Protein AF-A0A7X8JER8-F1 (afdb_monomer)

Structure (mmCIF, N/CA/C/O backbone):
data_AF-A0A7X8JER8-F1
#
_entry.id   AF-A0A7X8JER8-F1
#
loop_
_atom_site.group_PDB
_atom_site.id
_atom_site.type_symbol
_atom_site.label_atom_id
_atom_site.label_alt_id
_atom_site.label_comp_id
_atom_site.label_asym_id
_atom_site.label_entity_id
_atom_site.label_seq_id
_atom_site.pdbx_PDB_ins_code
_atom_site.Cartn_x
_atom_site.Cartn_y
_atom_site.Cartn_z
_atom_site.occupancy
_atom_site.B_iso_or_equiv
_atom_site.auth_seq_id
_atom_site.auth_comp_id
_atom_site.auth_asym_id
_atom_site.auth_atom_id
_atom_site.pdbx_PDB_model_num
ATOM 1 N N . MET A 1 1 ? -15.441 35.377 0.587 1.00 41.00 1 MET A N 1
ATOM 2 C CA . MET A 1 1 ? -15.351 35.564 -0.884 1.00 41.00 1 MET A CA 1
ATOM 3 C C . MET A 1 1 ? -13.914 35.227 -1.258 1.00 41.00 1 MET A C 1
ATOM 5 O O . MET A 1 1 ? -13.040 35.900 -0.751 1.00 41.00 1 MET A O 1
ATOM 9 N N . LYS A 1 2 ? -13.561 34.160 -1.974 1.00 34.91 2 LYS A N 1
ATOM 10 C CA . LYS A 1 2 ? -14.161 33.517 -3.147 1.00 34.91 2 LYS A CA 1
ATOM 11 C C . LYS A 1 2 ? -14.140 31.991 -2.979 1.00 34.91 2 LYS A C 1
ATOM 13 O O . LYS A 1 2 ? -13.197 31.447 -2.423 1.00 34.91 2 LYS A O 1
ATOM 18 N N . ARG A 1 3 ? -15.207 31.346 -3.448 1.00 38.16 3 ARG A N 1
ATOM 19 C CA . ARG A 1 3 ? -15.355 29.892 -3.581 1.00 38.16 3 ARG A CA 1
ATOM 20 C C . ARG A 1 3 ? -14.667 29.462 -4.876 1.00 38.16 3 ARG A C 1
ATOM 22 O O . ARG A 1 3 ? -14.857 30.146 -5.880 1.00 38.16 3 ARG A O 1
ATOM 29 N N . VAL A 1 4 ? -13.940 28.351 -4.871 1.00 47.44 4 VAL A N 1
ATOM 30 C CA . VAL A 1 4 ? -13.573 27.648 -6.106 1.00 47.44 4 VAL A CA 1
ATOM 31 C C . VAL A 1 4 ? -14.141 26.239 -5.998 1.00 47.44 4 VAL A C 1
ATOM 33 O O . VAL A 1 4 ? -13.956 25.561 -4.994 1.00 47.44 4 VAL A O 1
ATOM 36 N N . PHE A 1 5 ? -14.963 25.917 -6.989 1.00 37.66 5 PHE A N 1
ATOM 37 C CA . PHE A 1 5 ? -15.809 24.739 -7.105 1.00 37.66 5 PHE A CA 1
ATOM 38 C C . PHE A 1 5 ? -15.023 23.518 -7.594 1.00 37.66 5 PHE A C 1
ATOM 40 O O . PHE A 1 5 ? -14.079 23.651 -8.369 1.00 37.66 5 PHE A O 1
ATOM 47 N N . SER A 1 6 ? -15.502 22.349 -7.169 1.00 36.56 6 SER A N 1
ATOM 48 C CA . SER A 1 6 ? -15.176 21.001 -7.628 1.00 36.56 6 SER A CA 1
ATOM 49 C C . SER A 1 6 ? -15.132 20.829 -9.148 1.00 36.56 6 SER A C 1
ATOM 51 O O . SER A 1 6 ? -15.963 21.391 -9.861 1.00 36.56 6 SER A O 1
ATOM 53 N N . LEU A 1 7 ? -14.296 19.896 -9.609 1.00 36.75 7 LEU A N 1
ATOM 54 C CA . LEU A 1 7 ? -14.602 19.079 -10.782 1.00 36.75 7 LEU A CA 1
ATOM 55 C C . LEU A 1 7 ? -14.312 17.605 -10.466 1.00 36.75 7 LEU A C 1
ATOM 57 O O . LEU A 1 7 ? -13.165 17.197 -10.328 1.00 36.75 7 LEU A O 1
ATOM 61 N N . ILE A 1 8 ? -15.390 16.831 -10.347 1.00 38.47 8 ILE A N 1
ATOM 62 C CA . ILE A 1 8 ? -15.406 15.369 -10.428 1.00 38.47 8 ILE A CA 1
ATOM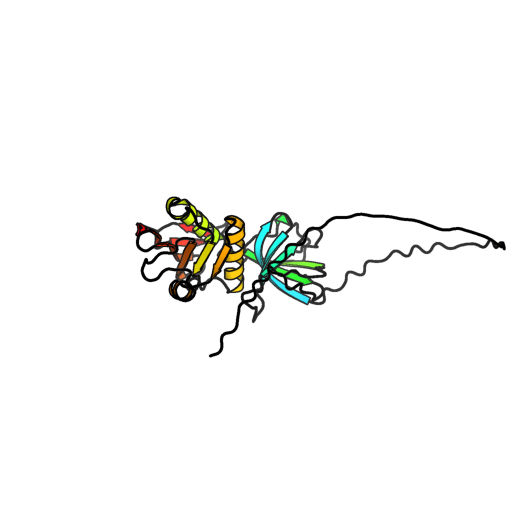 63 C C . ILE A 1 8 ? -15.599 15.050 -11.911 1.00 38.47 8 ILE A C 1
ATOM 65 O O . ILE A 1 8 ? -16.587 15.488 -12.501 1.00 38.47 8 ILE A O 1
ATOM 69 N N . ILE A 1 9 ? -14.668 14.316 -12.520 1.00 39.91 9 ILE A N 1
ATOM 70 C CA . ILE A 1 9 ? -14.819 13.802 -13.886 1.00 39.91 9 ILE A CA 1
ATOM 71 C C . ILE A 1 9 ? -15.111 12.308 -13.779 1.00 39.91 9 ILE A C 1
ATOM 73 O O . ILE A 1 9 ? -14.215 11.492 -13.601 1.00 39.91 9 ILE A O 1
ATOM 77 N N . ALA A 1 10 ? -16.394 11.970 -13.880 1.00 38.25 10 ALA A N 1
ATOM 78 C CA . ALA A 1 10 ? -16.853 10.637 -14.233 1.00 38.25 10 ALA A CA 1
ATOM 79 C C . ALA A 1 10 ? -17.133 10.642 -15.740 1.00 38.25 10 ALA A C 1
ATOM 81 O O . ALA A 1 10 ? -17.960 11.430 -16.202 1.00 38.25 10 ALA A O 1
ATOM 82 N N . MET A 1 11 ? -16.458 9.793 -16.517 1.00 37.84 11 MET A N 1
ATOM 83 C CA . MET A 1 11 ? -16.754 9.638 -17.943 1.00 37.84 11 MET A CA 1
ATOM 84 C C . MET A 1 11 ? -16.946 8.163 -18.286 1.00 37.84 11 MET A C 1
ATOM 86 O O . MET A 1 11 ? -16.006 7.411 -18.518 1.00 37.84 11 MET A O 1
ATOM 90 N N . LEU A 1 12 ? -18.221 7.780 -18.290 1.00 39.12 12 LEU A N 1
ATOM 91 C CA . LEU A 1 12 ? -18.770 6.553 -18.846 1.00 39.12 12 LEU A CA 1
ATOM 92 C C . LEU A 1 12 ? -19.109 6.821 -20.321 1.00 39.12 12 LEU A C 1
ATOM 94 O O . LEU A 1 12 ? -19.897 7.725 -20.594 1.00 39.12 12 LEU A O 1
ATOM 98 N N . LEU A 1 13 ? -18.574 6.043 -21.266 1.00 34.31 13 LEU A N 1
ATOM 99 C CA . LEU A 1 13 ? -19.048 6.047 -22.656 1.00 34.31 13 LEU A CA 1
ATOM 100 C C . LEU A 1 13 ? -19.106 4.625 -23.223 1.00 34.31 13 LEU A C 1
ATOM 102 O O . LEU A 1 13 ? -18.109 4.037 -23.628 1.00 34.31 13 LEU A O 1
ATOM 106 N N . ILE A 1 14 ? -20.332 4.113 -23.282 1.00 41.19 14 ILE A N 1
ATOM 107 C CA . ILE A 1 14 ? -20.790 3.053 -24.180 1.00 41.19 14 ILE A CA 1
ATOM 108 C C . ILE A 1 14 ? -21.661 3.762 -25.219 1.00 41.19 14 ILE A C 1
ATOM 110 O O . ILE A 1 14 ? -22.553 4.479 -24.790 1.00 41.19 14 ILE A O 1
ATOM 114 N N . PHE A 1 15 ? -21.453 3.559 -26.527 1.00 35.62 15 PHE A N 1
ATOM 115 C CA . PHE A 1 15 ? -22.535 3.459 -27.530 1.00 35.62 15 PHE A CA 1
ATOM 116 C C . PHE A 1 15 ? -22.014 2.956 -28.896 1.00 35.62 15 PHE A C 1
ATOM 118 O O . PHE A 1 15 ? -21.328 3.650 -29.636 1.00 35.62 15 PHE A O 1
ATOM 125 N N . THR A 1 16 ? -22.338 1.685 -29.147 1.00 36.56 16 THR A N 1
ATOM 126 C CA . THR A 1 16 ? -22.898 1.031 -30.350 1.00 36.56 16 THR A CA 1
ATOM 127 C C . THR A 1 16 ? -22.586 1.497 -31.783 1.00 36.56 16 THR A C 1
ATOM 129 O O . THR A 1 16 ? -22.832 2.630 -32.181 1.00 36.56 16 THR A O 1
ATOM 132 N N . MET A 1 17 ? -22.242 0.477 -32.580 1.00 50.31 17 MET A N 1
ATOM 133 C CA . MET A 1 17 ? -22.264 0.341 -34.046 1.00 50.31 17 MET A CA 1
ATOM 134 C C . MET A 1 17 ? -23.568 0.764 -34.750 1.00 50.31 17 MET A C 1
ATOM 136 O O . MET A 1 17 ? -24.631 0.731 -34.129 1.00 50.31 17 MET A O 1
ATOM 140 N N . THR A 1 18 ? -23.448 0.972 -36.080 1.00 40.25 18 THR A N 1
ATOM 141 C CA . THR A 1 18 ? -24.369 0.704 -37.235 1.00 40.25 18 THR A CA 1
ATOM 142 C C . THR A 1 18 ? -24.393 1.935 -38.171 1.00 40.25 18 THR A C 1
ATOM 144 O O . THR A 1 18 ? -24.435 3.045 -37.663 1.00 40.25 18 THR A O 1
ATOM 147 N N . ALA A 1 19 ? -24.468 1.921 -39.508 1.00 34.00 19 ALA A N 1
ATOM 148 C CA . ALA A 1 19 ? -24.088 1.064 -40.642 1.00 34.00 19 ALA A CA 1
ATOM 149 C C . ALA A 1 19 ? -24.431 1.856 -41.941 1.00 34.00 19 ALA A C 1
ATOM 151 O O . ALA A 1 19 ? -25.063 2.908 -41.858 1.00 34.00 19 ALA A O 1
ATOM 152 N N . CYS A 1 20 ? -24.118 1.265 -43.110 1.00 32.91 20 CYS A N 1
ATOM 153 C CA . CYS A 1 20 ? -24.634 1.554 -44.472 1.00 32.91 20 CYS A CA 1
ATOM 154 C C . CYS A 1 20 ? -24.024 2.769 -45.209 1.00 32.91 20 CYS A C 1
ATOM 156 O O . CYS A 1 20 ? -23.769 3.796 -44.602 1.00 32.91 20 CYS A O 1
ATOM 158 N N . SER A 1 21 ? -23.800 2.797 -46.530 1.00 33.34 21 SER A N 1
ATOM 159 C CA . SER A 1 21 ? -23.935 1.865 -47.677 1.00 33.34 21 SER A CA 1
ATOM 160 C C . SER A 1 21 ? -23.446 2.656 -48.920 1.00 33.34 21 SER A C 1
ATOM 162 O O . SER A 1 21 ? -23.884 3.788 -49.079 1.00 33.34 21 SER A O 1
ATOM 164 N N . GLN A 1 22 ? -22.438 2.204 -49.684 1.00 36.25 22 GLN A N 1
ATOM 165 C CA . GLN A 1 22 ? -22.526 1.576 -51.030 1.00 36.25 22 GLN A CA 1
ATOM 166 C C . GLN A 1 22 ? -22.662 2.570 -52.239 1.00 36.25 22 GLN A C 1
ATOM 168 O O . GLN A 1 22 ? -22.769 3.765 -51.999 1.00 36.25 22 GLN A O 1
ATOM 173 N N . PRO A 1 23 ? -22.530 2.134 -53.517 1.00 51.34 23 PRO A N 1
ATOM 174 C CA . PRO A 1 23 ? -21.344 2.246 -54.398 1.00 51.34 23 PRO A CA 1
ATOM 175 C C . PRO A 1 23 ? -21.569 3.133 -55.656 1.00 51.34 23 PRO A C 1
ATOM 177 O O . PRO A 1 23 ? -22.666 3.639 -55.810 1.00 51.34 23 PRO A O 1
ATOM 180 N N . ASP A 1 24 ? -20.581 3.268 -56.571 1.00 32.78 24 ASP A N 1
ATOM 181 C CA . ASP A 1 24 ? -20.836 3.283 -58.038 1.00 32.78 24 ASP A CA 1
ATOM 182 C C . ASP A 1 24 ? -19.575 3.209 -58.958 1.00 32.78 24 ASP A C 1
ATOM 184 O O . ASP A 1 24 ? -18.668 4.036 -58.917 1.00 32.78 24 ASP A O 1
ATOM 188 N N . THR A 1 25 ? -19.567 2.154 -59.793 1.00 29.73 25 THR A N 1
ATOM 189 C CA . THR A 1 25 ? -19.242 2.038 -61.247 1.00 29.73 25 THR A CA 1
ATOM 190 C C . THR A 1 25 ? -17.938 2.572 -61.907 1.00 29.73 25 THR A C 1
ATOM 192 O O . THR A 1 25 ? -17.844 3.724 -62.310 1.00 29.73 25 THR A O 1
ATOM 195 N N . VAL A 1 26 ? -16.971 1.663 -62.147 1.00 33.06 26 VAL A N 1
ATOM 196 C CA . VAL A 1 26 ? -16.443 1.084 -63.435 1.00 33.06 26 VAL A CA 1
ATOM 197 C C . VAL A 1 26 ? -16.772 1.838 -64.768 1.00 33.06 26 VAL A C 1
ATOM 199 O O . VAL A 1 26 ? -17.951 2.053 -65.018 1.00 33.06 26 VAL A O 1
ATOM 202 N N . LYS A 1 27 ? -15.865 2.219 -65.717 1.00 33.34 27 LYS A N 1
ATOM 203 C CA . LYS A 1 27 ? -14.974 1.470 -66.693 1.00 33.34 27 LYS A CA 1
ATOM 204 C C . LYS A 1 27 ? -14.378 2.469 -67.768 1.00 33.34 27 LYS A C 1
ATOM 206 O O . LYS A 1 27 ? -14.843 3.604 -67.746 1.00 33.34 27 LYS A O 1
ATOM 211 N N . PRO A 1 28 ? -13.659 2.104 -68.880 1.00 40.12 28 PRO A N 1
ATOM 212 C CA . PRO A 1 28 ? -12.442 1.285 -69.170 1.00 40.12 28 PRO A CA 1
ATOM 213 C C . PRO A 1 28 ? -11.332 1.990 -70.028 1.00 40.12 28 PRO A C 1
ATOM 215 O O . PRO A 1 28 ? -11.578 2.998 -70.680 1.00 40.12 28 PRO A O 1
ATOM 218 N N . GLY A 1 29 ? -10.188 1.295 -70.207 1.00 27.86 29 GLY A N 1
ATOM 219 C CA . GLY A 1 29 ? -9.299 1.335 -71.401 1.00 27.86 29 GLY A CA 1
ATOM 220 C C . GLY A 1 29 ? -7.889 1.865 -71.094 1.00 27.86 29 GLY A C 1
ATOM 221 O O . GLY A 1 29 ? -7.776 2.871 -70.418 1.00 27.86 29 GLY A O 1
ATOM 222 N N . SER A 1 30 ? -6.751 1.298 -71.507 1.00 30.50 30 SER A N 1
ATOM 223 C CA . SER A 1 30 ? -6.387 0.357 -72.574 1.00 30.50 30 SER A CA 1
ATOM 224 C C . SER A 1 30 ? -5.025 -0.286 -72.236 1.00 30.50 30 SER A C 1
ATOM 226 O O . SER A 1 30 ? -4.232 0.280 -71.491 1.00 30.50 30 SER A O 1
ATOM 228 N N . ALA A 1 31 ? -4.777 -1.463 -72.809 1.00 29.62 31 ALA A N 1
ATOM 229 C CA . ALA A 1 31 ? -3.617 -2.335 -72.641 1.00 29.62 31 ALA A CA 1
ATOM 230 C C . ALA A 1 31 ? -2.257 -1.737 -73.059 1.00 29.62 31 ALA A C 1
ATOM 232 O O . ALA A 1 31 ? -2.186 -1.010 -74.047 1.00 29.62 31 ALA A O 1
ATOM 233 N N . ALA A 1 32 ? -1.182 -2.191 -72.402 1.00 30.86 32 ALA A N 1
ATOM 234 C CA . ALA A 1 32 ? 0.079 -2.565 -73.050 1.00 30.86 32 ALA A CA 1
ATOM 235 C C . ALA A 1 32 ? 0.919 -3.476 -72.132 1.00 30.86 32 ALA A C 1
ATOM 237 O O . ALA A 1 32 ? 0.982 -3.294 -70.921 1.00 30.86 32 ALA A O 1
ATOM 238 N N . VAL A 1 33 ? 1.515 -4.479 -72.768 1.00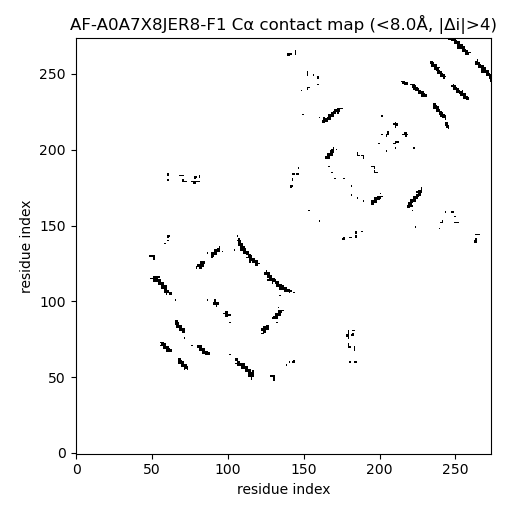 30.72 33 VAL A N 1
ATOM 239 C CA . VAL A 1 33 ? 2.308 -5.601 -72.254 1.00 30.72 33 VAL A CA 1
ATOM 240 C C . VAL A 1 33 ? 3.735 -5.150 -71.922 1.00 30.72 33 VAL A C 1
ATOM 242 O O . VAL A 1 33 ? 4.301 -4.381 -72.694 1.00 30.72 33 VAL A O 1
ATOM 245 N N . ASN A 1 34 ? 4.352 -5.695 -70.866 1.00 32.03 34 ASN A N 1
ATOM 246 C CA . ASN A 1 34 ? 5.780 -6.025 -70.915 1.00 32.03 34 ASN A CA 1
ATOM 247 C C . ASN A 1 34 ? 6.144 -7.152 -69.931 1.00 32.03 34 ASN A C 1
ATOM 249 O O . ASN A 1 34 ? 5.875 -7.054 -68.735 1.00 32.03 34 ASN A O 1
ATOM 253 N N . GLU A 1 35 ? 6.754 -8.212 -70.459 1.00 30.42 35 GLU A N 1
ATOM 254 C CA . GLU A 1 35 ? 7.450 -9.258 -69.707 1.00 30.42 35 GLU A CA 1
ATOM 255 C C . GLU A 1 35 ? 8.869 -8.780 -69.365 1.00 30.42 35 GLU A C 1
ATOM 257 O O . GLU A 1 35 ? 9.511 -8.113 -70.176 1.00 30.42 35 GLU A O 1
ATOM 262 N N . GLY A 1 36 ? 9.395 -9.149 -68.192 1.00 28.27 36 GLY A N 1
ATOM 263 C CA . GLY A 1 36 ? 10.796 -8.873 -67.864 1.00 28.27 36 GLY A CA 1
ATOM 264 C C . GLY A 1 36 ? 11.206 -9.148 -66.418 1.00 28.27 36 GLY A C 1
ATOM 265 O O . GLY A 1 36 ? 11.215 -8.238 -65.606 1.00 28.27 36 GLY A O 1
ATOM 266 N N . SER A 1 37 ? 11.578 -10.405 -66.156 1.00 27.81 37 SER A N 1
ATOM 267 C CA . SER A 1 37 ? 12.708 -10.874 -65.328 1.00 27.81 37 SER A CA 1
ATOM 268 C C . SER A 1 37 ? 13.028 -10.254 -63.951 1.00 27.81 37 SER A C 1
ATOM 270 O O . SER A 1 37 ? 13.440 -9.109 -63.838 1.00 27.81 37 SER A O 1
ATOM 272 N N . SER A 1 38 ? 13.069 -11.160 -62.963 1.00 28.33 38 SER A N 1
ATOM 273 C CA . SER A 1 38 ? 14.033 -11.275 -61.848 1.00 28.33 38 SER A CA 1
ATOM 274 C C . SER A 1 38 ? 14.266 -10.078 -60.919 1.00 28.33 38 SER A C 1
ATOM 276 O O . SER A 1 38 ? 14.967 -9.136 -61.266 1.00 28.33 38 SER A O 1
ATOM 278 N N . ALA A 1 39 ? 13.902 -10.240 -59.653 1.00 30.55 39 ALA A N 1
ATOM 279 C CA . ALA A 1 39 ? 14.838 -10.621 -58.592 1.00 30.55 39 ALA A CA 1
ATOM 280 C C . ALA A 1 39 ? 14.065 -10.645 -57.272 1.00 30.55 39 ALA A C 1
ATOM 282 O O . ALA A 1 39 ? 13.225 -9.786 -57.019 1.00 30.55 39 ALA A O 1
ATOM 283 N N . ALA A 1 40 ? 14.327 -11.672 -56.471 1.00 37.62 40 ALA A N 1
ATOM 284 C CA . ALA A 1 40 ? 13.907 -11.720 -55.086 1.00 37.62 40 ALA A CA 1
ATOM 285 C C . ALA A 1 40 ? 14.487 -10.509 -54.349 1.00 37.62 40 ALA A C 1
ATOM 287 O O . ALA A 1 40 ? 15.687 -10.262 -54.445 1.00 37.62 40 ALA A O 1
ATOM 288 N N . ASP A 1 41 ? 13.641 -9.805 -53.611 1.00 28.73 41 ASP A N 1
ATOM 289 C CA . ASP A 1 41 ? 14.094 -8.966 -52.513 1.00 28.73 41 ASP A CA 1
ATOM 290 C C . 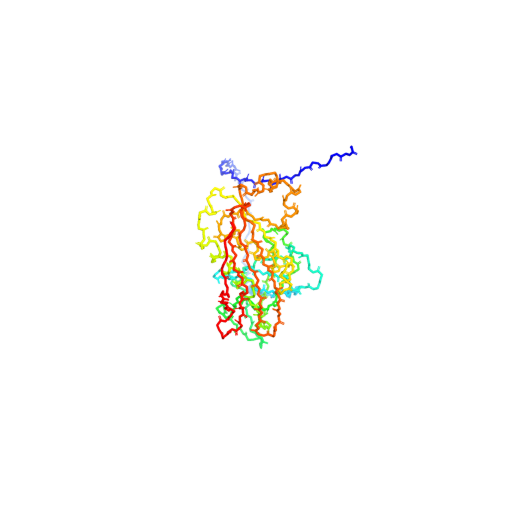ASP A 1 41 ? 13.230 -9.335 -51.305 1.00 28.73 41 ASP A C 1
ATOM 292 O O . ASP A 1 41 ? 12.134 -8.812 -51.083 1.00 28.73 41 ASP A O 1
ATOM 296 N N . ASP A 1 42 ? 13.709 -10.354 -50.588 1.00 32.12 42 ASP A N 1
ATOM 297 C CA . ASP A 1 42 ? 13.336 -10.632 -49.208 1.00 32.12 42 ASP A CA 1
ATOM 298 C C . ASP A 1 42 ? 13.758 -9.414 -48.386 1.00 32.12 42 ASP A C 1
ATOM 300 O O . ASP A 1 42 ? 14.864 -9.349 -47.848 1.00 32.12 42 ASP A O 1
ATOM 304 N N . ASN A 1 43 ? 12.875 -8.422 -48.281 1.00 33.00 43 ASN A N 1
ATOM 305 C CA . ASN A 1 43 ? 13.041 -7.377 -47.285 1.00 33.00 43 ASN A CA 1
ATOM 306 C C . ASN A 1 43 ? 12.568 -7.932 -45.940 1.00 33.00 43 ASN A C 1
ATOM 308 O O . ASN A 1 43 ? 11.460 -7.686 -45.460 1.00 33.00 43 ASN A O 1
ATOM 312 N N . MET A 1 44 ? 13.439 -8.765 -45.378 1.00 32.34 44 MET A N 1
ATOM 313 C CA . MET A 1 44 ? 13.434 -9.177 -43.992 1.00 32.34 44 MET A CA 1
ATOM 314 C C . MET A 1 44 ? 13.625 -7.911 -43.160 1.00 32.34 44 MET A C 1
ATOM 316 O O . MET A 1 44 ? 14.748 -7.462 -42.937 1.00 32.34 44 MET A O 1
ATOM 320 N N . SER A 1 45 ? 12.507 -7.318 -42.734 1.00 31.84 45 SER A N 1
ATOM 321 C CA . SER A 1 45 ? 12.477 -6.317 -41.675 1.00 31.84 45 SER A CA 1
ATOM 322 C C . SER A 1 45 ? 13.142 -6.923 -40.448 1.00 31.84 45 SER A C 1
ATOM 324 O O . SER A 1 45 ? 12.522 -7.629 -39.656 1.00 31.84 45 SER A O 1
ATOM 326 N N . THR A 1 46 ? 14.439 -6.673 -40.308 1.00 32.50 46 THR A N 1
ATOM 327 C CA . THR A 1 46 ? 15.117 -6.782 -39.031 1.00 32.50 46 THR A CA 1
ATOM 328 C C . THR A 1 46 ? 14.469 -5.734 -38.146 1.00 32.50 46 THR A C 1
ATOM 330 O O . THR A 1 46 ? 14.710 -4.538 -38.327 1.00 32.50 46 THR A O 1
ATOM 333 N N . ASP A 1 47 ? 13.607 -6.195 -37.245 1.00 39.78 47 ASP A N 1
ATOM 334 C CA . ASP A 1 47 ? 13.194 -5.472 -36.054 1.00 39.78 47 ASP A CA 1
ATOM 335 C C . ASP A 1 47 ? 14.472 -5.046 -35.321 1.00 39.78 47 ASP A C 1
ATOM 337 O O . ASP A 1 47 ? 15.096 -5.806 -34.576 1.00 39.78 47 ASP A O 1
ATOM 341 N N . LYS A 1 48 ? 14.963 -3.850 -35.658 1.00 37.53 48 LYS A N 1
ATOM 342 C CA . LYS A 1 48 ? 15.979 -3.181 -34.868 1.00 37.53 48 LYS A CA 1
ATOM 343 C C . LYS A 1 48 ? 15.254 -2.771 -33.608 1.00 37.53 48 LYS A C 1
ATOM 345 O O . LYS A 1 48 ? 14.619 -1.722 -33.599 1.00 37.53 48 LYS A O 1
ATOM 350 N N . GLY A 1 49 ? 15.338 -3.646 -32.605 1.00 46.94 49 GLY A N 1
ATOM 351 C CA . GLY A 1 49 ? 14.857 -3.391 -31.258 1.00 46.94 49 GLY A CA 1
ATOM 352 C C . GLY A 1 49 ? 15.180 -1.951 -30.897 1.00 46.94 49 GLY A C 1
ATOM 353 O O . GLY A 1 49 ? 16.344 -1.546 -30.908 1.00 46.94 49 GLY A O 1
ATOM 354 N N . GLN A 1 50 ? 14.119 -1.175 -30.723 1.00 50.50 50 GLN A N 1
ATOM 355 C CA . GLN A 1 50 ? 14.190 0.227 -30.373 1.00 50.50 50 GLN A CA 1
ATOM 356 C C . GLN A 1 50 ? 14.980 0.304 -29.065 1.00 50.50 50 GLN A C 1
ATOM 358 O O . GLN A 1 50 ? 14.600 -0.334 -28.083 1.00 50.50 50 GLN A O 1
ATOM 363 N N . ASP A 1 51 ? 16.127 0.985 -29.091 1.00 56.25 51 ASP A N 1
ATOM 364 C CA . ASP A 1 51 ? 16.920 1.215 -27.886 1.00 56.25 51 ASP A CA 1
ATOM 365 C C . ASP A 1 51 ? 16.006 1.927 -26.876 1.00 56.25 51 ASP A C 1
ATOM 367 O O . ASP A 1 51 ? 15.447 2.975 -27.224 1.00 56.25 51 ASP A O 1
ATOM 371 N N . PRO A 1 52 ? 15.741 1.343 -25.695 1.00 63.97 52 PRO A N 1
ATOM 372 C CA . PRO A 1 52 ? 14.866 1.959 -24.712 1.00 63.97 52 PRO A CA 1
ATOM 373 C C . PRO A 1 52 ? 15.450 3.317 -24.316 1.00 63.97 52 PRO A C 1
ATOM 375 O O . PRO A 1 52 ? 16.514 3.401 -23.706 1.00 63.97 52 PRO A O 1
ATOM 378 N N . GLY A 1 53 ? 14.757 4.389 -24.702 1.00 82.19 53 GLY A N 1
ATOM 379 C CA . GLY A 1 53 ? 15.196 5.768 -24.492 1.00 82.19 53 GLY A CA 1
ATOM 380 C C . GLY A 1 53 ? 15.233 6.194 -23.021 1.00 82.19 53 GLY A C 1
ATOM 381 O O . GLY A 1 53 ? 15.809 7.237 -22.715 1.00 82.19 53 GLY A O 1
ATOM 382 N N . ALA A 1 54 ? 14.642 5.406 -22.116 1.00 95.19 54 ALA A N 1
ATOM 383 C CA . ALA A 1 54 ? 14.593 5.672 -20.686 1.00 95.19 54 ALA A CA 1
ATOM 384 C C . ALA A 1 54 ? 14.629 4.384 -19.842 1.00 95.19 54 ALA A C 1
ATOM 386 O O . ALA A 1 54 ? 14.252 3.296 -20.289 1.00 95.19 54 ALA A O 1
ATOM 387 N N . VAL A 1 55 ? 15.054 4.536 -18.586 1.00 97.06 55 VAL A N 1
ATOM 388 C CA . VAL A 1 55 ? 15.021 3.497 -17.550 1.00 97.06 55 VAL A CA 1
ATOM 389 C C . VAL A 1 55 ? 14.292 4.057 -16.335 1.00 97.06 55 VAL A C 1
ATOM 391 O O . VAL A 1 55 ? 14.546 5.196 -15.955 1.00 97.06 55 VAL A O 1
ATOM 394 N N . MET A 1 56 ? 13.391 3.277 -15.744 1.00 97.75 56 MET A N 1
ATOM 395 C CA . MET A 1 56 ? 12.696 3.623 -14.503 1.00 97.75 56 MET A CA 1
ATOM 396 C C . MET A 1 56 ? 12.890 2.517 -13.475 1.00 97.75 56 MET A C 1
ATOM 398 O O . MET A 1 56 ? 12.549 1.363 -13.744 1.00 97.75 56 MET A O 1
ATOM 402 N N . ARG A 1 57 ? 13.394 2.862 -12.290 1.00 98.19 57 ARG A N 1
ATOM 403 C CA . ARG A 1 57 ? 13.481 1.930 -11.173 1.00 98.19 57 ARG A CA 1
ATOM 404 C C . ARG A 1 57 ? 12.175 1.898 -10.401 1.00 98.19 57 ARG A C 1
ATOM 406 O O . ARG A 1 57 ? 11.675 2.923 -9.938 1.00 98.19 57 ARG A O 1
ATOM 413 N N . VAL A 1 58 ? 11.654 0.695 -10.200 1.00 98.56 58 VAL A N 1
ATOM 414 C CA . VAL A 1 58 ? 10.406 0.478 -9.470 1.00 98.56 58 VAL A CA 1
ATOM 415 C C . VAL A 1 58 ? 10.528 -0.688 -8.497 1.00 98.56 58 VAL A C 1
ATOM 417 O O . VAL A 1 58 ? 11.331 -1.601 -8.699 1.00 98.56 58 VAL A O 1
ATOM 420 N N . LYS A 1 59 ? 9.693 -0.681 -7.460 1.00 98.56 59 LYS A N 1
ATOM 421 C CA . LYS A 1 59 ? 9.426 -1.856 -6.629 1.00 98.56 59 LYS A CA 1
ATOM 422 C C . LYS A 1 59 ? 8.141 -2.534 -7.096 1.00 98.56 59 LYS A C 1
ATOM 424 O O . LYS A 1 59 ? 7.139 -1.860 -7.334 1.00 98.56 59 LYS A O 1
ATOM 429 N N . VAL A 1 60 ? 8.161 -3.859 -7.210 1.00 98.38 60 VAL A N 1
ATOM 430 C CA . VAL A 1 60 ? 6.981 -4.676 -7.528 1.00 98.38 60 VAL A CA 1
ATOM 431 C C . VAL A 1 60 ? 6.064 -4.742 -6.303 1.00 98.38 60 VAL A C 1
ATOM 433 O O . VAL A 1 60 ? 6.451 -5.283 -5.271 1.00 98.38 60 VAL A O 1
ATOM 436 N N . MET A 1 61 ? 4.847 -4.209 -6.416 1.00 98.31 61 MET A N 1
ATOM 437 C CA . MET A 1 61 ? 3.893 -4.065 -5.302 1.00 98.31 61 MET A CA 1
ATOM 438 C C . MET A 1 61 ? 2.837 -5.170 -5.253 1.00 98.31 61 MET A C 1
ATOM 440 O O . MET A 1 61 ? 2.324 -5.489 -4.185 1.00 98.31 61 MET A O 1
ATOM 444 N N . ASN A 1 62 ? 2.494 -5.756 -6.399 1.00 96.50 62 ASN A N 1
ATOM 445 C CA . ASN A 1 62 ? 1.701 -6.981 -6.493 1.00 96.50 62 ASN A CA 1
ATOM 446 C C . ASN A 1 62 ? 1.931 -7.635 -7.856 1.00 96.50 62 ASN A C 1
ATOM 448 O O . ASN A 1 62 ? 2.250 -6.937 -8.809 1.00 96.50 62 ASN A O 1
ATOM 452 N N . MET A 1 63 ? 1.647 -8.929 -7.972 1.00 94.69 63 MET A N 1
ATOM 453 C CA . MET A 1 63 ? 1.617 -9.647 -9.249 1.00 94.69 63 MET A CA 1
ATOM 454 C C . MET A 1 63 ? 0.181 -10.070 -9.595 1.00 94.69 63 MET A C 1
ATOM 456 O O . MET A 1 63 ? -0.605 -10.404 -8.708 1.00 94.69 63 MET A O 1
ATOM 460 N N . ASP A 1 64 ? -0.154 -10.060 -10.881 1.00 91.12 64 ASP A N 1
ATOM 461 C CA . ASP A 1 64 ? -1.376 -10.600 -11.482 1.00 91.12 64 ASP A CA 1
ATOM 462 C C . ASP A 1 64 ? -1.008 -11.303 -12.795 1.00 91.12 64 ASP A C 1
ATOM 464 O O . ASP A 1 64 ? -0.950 -10.686 -13.861 1.00 91.12 64 ASP A O 1
ATOM 468 N N . SER A 1 65 ? -0.721 -12.604 -12.707 1.00 88.00 65 SER A N 1
ATOM 469 C CA . SER A 1 65 ? -0.246 -13.432 -13.822 1.00 88.00 65 SER A CA 1
ATOM 470 C C . SER A 1 65 ? 0.986 -12.821 -14.513 1.00 88.00 65 SER A C 1
ATOM 472 O O . SER A 1 65 ? 2.102 -12.987 -14.035 1.00 88.00 65 SER A O 1
ATOM 474 N N . SER A 1 66 ? 0.792 -12.078 -15.607 1.00 89.88 66 SER A N 1
ATOM 475 C CA . SER A 1 66 ? 1.842 -11.402 -16.377 1.00 89.88 66 SER A CA 1
ATOM 476 C C . SER A 1 66 ? 1.853 -9.879 -16.221 1.00 89.88 66 SER A C 1
ATOM 478 O O . SER A 1 66 ? 2.589 -9.201 -16.929 1.00 89.88 66 SER A O 1
ATOM 480 N N . SER A 1 67 ? 1.025 -9.308 -15.349 1.00 95.25 67 SER A N 1
ATOM 481 C CA . SER A 1 67 ? 1.002 -7.875 -15.044 1.00 95.25 67 SER A CA 1
ATOM 482 C C . SER A 1 67 ? 1.340 -7.625 -13.581 1.00 95.25 67 SER A C 1
ATOM 484 O O . SER A 1 67 ? 1.102 -8.476 -12.732 1.00 95.25 67 SER A O 1
ATOM 486 N N . PHE A 1 68 ? 1.850 -6.442 -13.260 1.00 97.69 68 PHE A N 1
ATOM 487 C CA . PHE A 1 68 ? 2.114 -6.046 -11.881 1.00 97.69 68 PHE A CA 1
ATOM 488 C C . PHE A 1 68 ? 1.841 -4.565 -11.651 1.00 97.69 68 PHE A C 1
ATOM 490 O O . PHE A 1 68 ? 1.909 -3.750 -12.577 1.00 97.69 68 PHE A O 1
ATOM 497 N N . LEU A 1 69 ? 1.501 -4.214 -10.411 1.00 98.62 69 LEU A N 1
ATOM 498 C CA . LEU A 1 69 ? 1.569 -2.832 -9.951 1.00 98.62 69 LEU A CA 1
ATOM 499 C C . LEU A 1 69 ? 2.985 -2.556 -9.464 1.00 98.62 69 LEU A C 1
ATOM 501 O O . LEU A 1 69 ? 3.581 -3.380 -8.769 1.00 98.62 69 LEU A O 1
ATOM 505 N N . ALA A 1 70 ? 3.500 -1.384 -9.795 1.00 98.44 70 ALA A N 1
ATOM 506 C CA . ALA A 1 70 ? 4.829 -0.956 -9.421 1.00 98.44 70 ALA A CA 1
ATOM 507 C C . ALA A 1 70 ? 4.784 0.411 -8.736 1.00 98.44 70 ALA A C 1
ATOM 509 O O . ALA A 1 70 ? 4.021 1.281 -9.151 1.00 98.44 70 ALA A O 1
ATOM 510 N N . ALA A 1 71 ? 5.605 0.605 -7.709 1.00 98.62 71 ALA A N 1
ATOM 511 C CA . ALA A 1 71 ? 5.832 1.902 -7.082 1.00 98.62 71 ALA A CA 1
ATOM 512 C C . ALA A 1 71 ? 7.171 2.464 -7.563 1.00 98.62 71 ALA A C 1
ATOM 514 O O . ALA A 1 71 ? 8.176 1.752 -7.527 1.00 98.62 71 ALA A O 1
ATOM 515 N N . SER A 1 72 ? 7.195 3.722 -8.010 1.00 98.31 72 SER A N 1
ATOM 516 C CA . SER A 1 72 ? 8.447 4.384 -8.382 1.00 98.31 72 SER A CA 1
ATOM 517 C C . SER A 1 72 ? 9.404 4.452 -7.197 1.00 98.31 72 SER A C 1
ATOM 519 O O . SER A 1 72 ? 8.996 4.770 -6.076 1.00 98.31 72 SER A O 1
ATOM 521 N N . MET A 1 73 ? 10.675 4.173 -7.477 1.00 97.06 73 MET A N 1
ATOM 522 C CA . MET A 1 73 ? 11.801 4.307 -6.552 1.00 97.06 73 MET A CA 1
ATOM 523 C C . MET A 1 73 ? 12.727 5.468 -6.955 1.00 97.06 73 MET A C 1
ATOM 525 O O . MET A 1 73 ? 13.821 5.596 -6.407 1.00 97.06 73 MET A O 1
ATOM 529 N N . GLU A 1 74 ? 12.320 6.282 -7.935 1.00 96.38 74 GLU A N 1
ATOM 530 C CA . GLU A 1 74 ? 13.100 7.422 -8.415 1.00 96.38 74 GLU A CA 1
ATOM 531 C C . GLU A 1 74 ? 13.203 8.524 -7.352 1.00 96.38 74 GLU A C 1
ATOM 533 O O . GLU A 1 74 ? 12.267 8.793 -6.590 1.00 96.38 74 GLU A O 1
ATOM 538 N N . GLU A 1 75 ? 14.347 9.205 -7.321 1.00 94.25 75 GLU A N 1
ATOM 539 C CA . GLU A 1 75 ? 14.518 10.376 -6.467 1.00 94.25 75 GLU A CA 1
ATOM 540 C C . GLU A 1 75 ? 13.559 11.490 -6.914 1.00 94.25 75 GLU A C 1
ATOM 542 O O . GLU A 1 75 ? 13.518 11.869 -8.083 1.00 94.25 75 GLU A O 1
ATOM 547 N N . GLY A 1 76 ? 12.775 12.025 -5.976 1.00 92.69 76 GLY A N 1
ATOM 548 C CA . GLY A 1 76 ? 11.790 13.066 -6.275 1.00 92.69 76 GLY A CA 1
ATOM 549 C C . GLY A 1 76 ? 10.484 12.563 -6.898 1.00 92.69 76 GLY A C 1
ATOM 550 O O . GLY A 1 76 ? 9.689 13.397 -7.333 1.00 92.69 76 GLY A O 1
ATOM 551 N N . ALA A 1 77 ? 10.239 11.246 -6.913 1.00 95.44 77 ALA A N 1
ATOM 552 C CA . ALA A 1 77 ? 8.952 10.681 -7.314 1.00 95.44 77 ALA A CA 1
ATOM 553 C C . ALA A 1 77 ? 7.786 11.320 -6.537 1.00 95.44 77 ALA A C 1
ATOM 555 O O . ALA A 1 77 ? 7.844 11.513 -5.317 1.00 95.44 77 ALA A O 1
ATOM 556 N N . ASN A 1 78 ? 6.706 11.639 -7.247 1.00 96.62 78 ASN A N 1
ATOM 557 C CA . ASN A 1 78 ? 5.462 12.077 -6.634 1.00 96.62 78 ASN A CA 1
ATOM 558 C C . ASN A 1 78 ? 4.764 10.884 -5.963 1.00 96.62 78 ASN A C 1
ATOM 560 O O . ASN A 1 78 ? 4.885 9.749 -6.412 1.00 96.62 78 ASN A O 1
ATOM 564 N N . ALA A 1 79 ? 3.965 11.124 -4.921 1.00 96.19 79 ALA A N 1
ATOM 565 C CA . ALA A 1 79 ? 3.195 10.071 -4.255 1.00 96.19 79 ALA A CA 1
ATOM 566 C C . ALA A 1 79 ? 2.281 9.290 -5.221 1.00 96.19 79 ALA A C 1
ATOM 568 O O . ALA A 1 79 ? 1.996 8.120 -4.973 1.00 96.19 79 ALA A O 1
ATOM 569 N N . ALA A 1 80 ? 1.827 9.920 -6.310 1.00 96.81 80 ALA A N 1
ATOM 570 C CA . ALA A 1 80 ? 0.997 9.291 -7.337 1.00 96.81 80 ALA A CA 1
ATOM 571 C C . ALA A 1 80 ? 1.776 8.424 -8.346 1.00 96.81 80 ALA A C 1
ATOM 573 O O . ALA A 1 80 ? 1.139 7.804 -9.199 1.00 96.81 80 ALA A O 1
ATOM 574 N N . ASP A 1 81 ? 3.110 8.347 -8.248 1.00 98.38 81 ASP A N 1
ATOM 575 C CA . ASP A 1 81 ? 3.980 7.652 -9.205 1.00 98.38 81 ASP A CA 1
ATOM 576 C C . ASP A 1 81 ? 3.953 6.128 -9.029 1.00 98.38 81 ASP A C 1
ATOM 578 O O . ASP A 1 81 ? 4.948 5.478 -8.693 1.00 98.38 81 ASP A O 1
ATOM 582 N N . ILE A 1 82 ? 2.772 5.559 -9.266 1.00 98.75 82 ILE A N 1
ATOM 583 C CA . ILE A 1 82 ? 2.514 4.126 -9.329 1.00 98.75 82 ILE A CA 1
ATOM 584 C C . ILE A 1 82 ? 2.091 3.731 -10.744 1.00 98.75 82 ILE A C 1
ATOM 586 O O . ILE A 1 82 ? 1.350 4.451 -11.418 1.00 98.75 82 ILE A O 1
ATOM 590 N N . TYR A 1 83 ? 2.545 2.564 -11.189 1.00 98.69 83 TYR A N 1
ATOM 591 C CA . TYR A 1 83 ? 2.447 2.136 -12.579 1.00 98.69 83 TYR A CA 1
ATOM 592 C C . TYR A 1 83 ? 1.832 0.749 -12.687 1.00 98.69 83 TYR A C 1
ATOM 594 O O . TYR A 1 83 ? 2.183 -0.159 -11.938 1.00 98.69 83 TYR A O 1
ATOM 602 N N . ARG A 1 84 ? 0.936 0.565 -13.654 1.00 98.19 84 ARG A N 1
ATOM 603 C CA . ARG A 1 84 ? 0.478 -0.753 -14.088 1.00 98.19 84 ARG A CA 1
ATOM 604 C C . ARG A 1 84 ? 1.361 -1.198 -15.246 1.00 98.19 84 ARG A C 1
ATOM 606 O O . ARG A 1 84 ? 1.338 -0.591 -16.314 1.00 98.19 84 ARG A O 1
ATOM 613 N N . ILE A 1 85 ? 2.117 -2.266 -15.030 1.00 98.00 85 ILE A N 1
ATOM 614 C CA . ILE A 1 85 ? 3.045 -2.824 -16.010 1.00 98.00 85 ILE A CA 1
ATOM 615 C C . ILE A 1 85 ? 2.482 -4.142 -16.521 1.00 98.00 85 ILE A C 1
ATOM 617 O O . ILE A 1 85 ? 2.145 -5.017 -15.728 1.00 98.00 85 ILE A O 1
ATOM 621 N N . ASN A 1 86 ? 2.380 -4.284 -17.841 1.00 95.44 86 ASN A N 1
ATOM 622 C CA . ASN A 1 86 ? 2.112 -5.567 -18.477 1.00 95.44 86 ASN A CA 1
ATOM 623 C C . ASN A 1 86 ? 3.440 -6.133 -18.992 1.00 95.44 86 ASN A C 1
ATOM 625 O O . ASN A 1 86 ? 4.055 -5.556 -19.884 1.00 95.44 86 ASN A O 1
ATOM 629 N N . ALA A 1 87 ? 3.881 -7.241 -18.405 1.00 94.12 87 ALA A N 1
ATOM 630 C CA . ALA A 1 87 ? 5.099 -7.949 -18.776 1.00 94.12 87 ALA A CA 1
ATOM 631 C C . ALA A 1 87 ? 4.839 -9.090 -19.779 1.00 94.12 87 ALA A C 1
ATOM 633 O O . ALA A 1 87 ? 5.758 -9.831 -20.125 1.00 94.12 87 ALA A O 1
ATOM 634 N N . GLU A 1 88 ? 3.608 -9.252 -20.278 1.00 91.62 88 GLU A N 1
ATOM 635 C CA . GLU A 1 88 ? 3.303 -10.237 -21.312 1.00 91.62 88 GLU A CA 1
ATOM 636 C C . GLU A 1 88 ? 4.171 -9.978 -22.552 1.00 91.62 88 GLU A C 1
ATOM 638 O O . GLU A 1 88 ? 4.126 -8.902 -23.145 1.00 91.62 88 GLU A O 1
ATOM 643 N N . LYS A 1 89 ? 4.953 -10.989 -22.957 1.00 90.69 89 LYS A N 1
ATOM 644 C CA . LYS A 1 89 ? 5.890 -10.936 -24.098 1.00 90.69 89 LYS A CA 1
ATOM 645 C C . LYS A 1 89 ? 7.025 -9.909 -23.951 1.00 90.69 89 LYS A C 1
ATOM 647 O O . LYS A 1 89 ? 7.756 -9.686 -24.916 1.00 90.69 89 LYS A O 1
ATOM 652 N N . ILE A 1 90 ? 7.217 -9.328 -22.768 1.00 95.75 90 ILE A N 1
ATOM 653 C CA . ILE A 1 90 ? 8.374 -8.485 -22.467 1.00 95.75 90 ILE A CA 1
ATOM 654 C C . ILE A 1 90 ? 9.550 -9.376 -22.070 1.00 95.75 90 ILE A C 1
ATOM 656 O O . ILE A 1 90 ? 9.392 -10.353 -21.342 1.00 95.75 90 ILE A O 1
ATOM 660 N N . LYS A 1 91 ? 10.749 -9.042 -22.556 1.00 97.00 91 LYS A N 1
ATOM 661 C CA . LYS A 1 91 ? 11.976 -9.745 -22.165 1.00 97.00 91 LYS A CA 1
ATOM 662 C C . LYS A 1 91 ? 12.304 -9.415 -20.709 1.00 97.00 91 LYS A C 1
ATOM 664 O O . LYS A 1 91 ? 12.463 -8.238 -20.378 1.00 97.00 91 LYS A O 1
ATOM 669 N N . LEU A 1 92 ? 12.435 -10.442 -19.877 1.00 97.56 92 LEU A N 1
ATOM 670 C CA . LEU A 1 92 ? 12.838 -10.326 -18.481 1.00 97.56 92 LEU A CA 1
ATOM 671 C C . LEU A 1 92 ? 14.271 -10.840 -18.314 1.00 97.56 92 LEU A C 1
ATOM 673 O O . LEU A 1 92 ? 14.647 -11.853 -18.908 1.00 97.56 92 LEU A O 1
ATOM 677 N N . PHE A 1 93 ? 15.060 -10.137 -17.510 1.00 97.62 93 PHE A N 1
ATOM 678 C CA . PHE A 1 93 ? 16.425 -10.518 -17.176 1.00 97.62 93 PHE A CA 1
ATOM 679 C C . PHE A 1 93 ? 16.622 -10.559 -15.663 1.00 97.62 93 PHE A C 1
ATOM 681 O O . PHE A 1 93 ? 16.113 -9.696 -14.947 1.00 97.62 93 PHE A O 1
ATOM 688 N N . ASP A 1 94 ? 17.380 -11.540 -15.183 1.00 95.88 94 ASP A N 1
ATOM 689 C CA . ASP A 1 94 ? 17.813 -11.618 -13.792 1.00 95.88 94 ASP A CA 1
ATOM 690 C C . ASP A 1 94 ? 18.910 -10.576 -13.480 1.00 95.88 94 ASP A C 1
ATOM 692 O O . ASP A 1 94 ? 19.400 -9.847 -14.350 1.00 95.88 94 ASP A O 1
ATOM 696 N N . LYS A 1 95 ? 19.362 -10.550 -12.223 1.00 93.81 95 LYS A N 1
ATOM 697 C CA . LYS A 1 95 ? 20.436 -9.654 -11.755 1.00 93.81 95 LYS A CA 1
ATOM 698 C C . LYS A 1 95 ? 21.793 -9.850 -12.440 1.00 93.81 95 LYS A C 1
ATOM 700 O O . LYS A 1 95 ? 22.670 -9.000 -12.306 1.00 93.81 95 LYS A O 1
ATOM 705 N N . ASN A 1 96 ? 21.985 -10.968 -13.138 1.00 93.69 96 ASN A N 1
ATOM 706 C CA . ASN A 1 96 ? 23.193 -11.296 -13.891 1.00 93.69 96 ASN A CA 1
ATOM 707 C C . ASN A 1 96 ? 23.001 -11.073 -15.403 1.00 93.69 96 ASN A C 1
ATOM 709 O O . ASN A 1 96 ? 23.848 -11.497 -16.192 1.00 93.69 96 ASN A O 1
ATOM 713 N N . SER A 1 97 ? 21.901 -10.424 -15.806 1.00 93.44 97 SER A N 1
ATOM 714 C CA . SER A 1 97 ? 21.507 -10.200 -17.200 1.00 93.44 97 SER A CA 1
ATOM 715 C C . SER A 1 97 ? 21.254 -11.489 -17.994 1.00 93.44 97 SER A C 1
ATOM 717 O O . SER A 1 97 ? 21.387 -11.512 -19.220 1.00 93.44 97 SER A O 1
ATOM 719 N N . VAL A 1 98 ? 20.880 -12.570 -17.311 1.00 96.50 98 VAL A N 1
ATOM 720 C CA . VAL A 1 98 ? 20.437 -13.829 -17.919 1.00 96.50 98 VAL A CA 1
ATOM 721 C C . VAL A 1 98 ? 18.927 -13.766 -18.131 1.00 96.50 98 VAL A C 1
ATOM 723 O O . VAL A 1 98 ? 18.217 -13.194 -17.314 1.00 96.50 98 VAL A O 1
ATOM 726 N N . SER A 1 99 ? 18.429 -14.327 -19.238 1.00 97.19 99 SER A N 1
ATOM 727 C CA . SER A 1 99 ? 16.982 -14.422 -19.491 1.00 97.19 99 SER A CA 1
ATOM 728 C C . SER A 1 99 ? 16.283 -15.109 -18.318 1.00 97.19 99 SER A C 1
ATOM 730 O O . SER A 1 99 ? 16.712 -16.190 -17.922 1.00 97.19 99 SER A O 1
ATOM 732 N N . ALA A 1 100 ? 15.211 -14.497 -17.823 1.00 95.38 100 ALA A N 1
ATOM 733 C CA . ALA A 1 100 ? 14.421 -14.983 -16.697 1.00 95.38 100 ALA A CA 1
ATOM 734 C C . ALA A 1 100 ? 12.964 -15.229 -17.109 1.00 95.38 100 ALA A C 1
ATOM 736 O O . ALA A 1 100 ? 12.455 -14.589 -18.036 1.00 95.38 100 ALA A O 1
ATOM 737 N N . ASP A 1 101 ? 12.295 -16.135 -16.403 1.00 93.62 101 ASP A N 1
ATOM 738 C CA . ASP A 1 101 ? 10.860 -16.383 -16.545 1.00 93.62 101 ASP A CA 1
ATOM 739 C C . ASP A 1 101 ? 10.041 -15.455 -15.635 1.00 93.62 101 ASP A C 1
ATOM 741 O O . ASP A 1 101 ? 10.500 -15.018 -14.581 1.00 93.62 101 ASP A O 1
ATOM 745 N N . ILE A 1 102 ? 8.790 -15.165 -16.013 1.00 92.19 102 ILE A N 1
ATOM 746 C CA . ILE A 1 102 ? 7.913 -14.268 -15.235 1.00 92.19 102 ILE A CA 1
ATOM 747 C C . ILE A 1 102 ? 7.690 -14.749 -13.791 1.00 92.19 102 ILE A C 1
ATOM 749 O O . ILE A 1 102 ? 7.540 -13.923 -12.897 1.00 92.19 102 ILE A O 1
ATOM 753 N N . ASP A 1 103 ? 7.743 -16.062 -13.552 1.00 91.81 103 ASP A N 1
ATOM 754 C CA . ASP A 1 103 ? 7.610 -16.678 -12.223 1.00 91.81 103 ASP A CA 1
ATOM 755 C C . ASP A 1 103 ? 8.797 -16.359 -11.291 1.00 91.81 103 ASP A C 1
ATOM 757 O O . ASP A 1 103 ? 8.718 -16.547 -10.073 1.00 91.81 103 ASP A O 1
ATOM 761 N N . GLU A 1 104 ? 9.909 -15.872 -11.847 1.00 92.94 104 GLU A N 1
ATOM 762 C CA . GLU A 1 104 ? 11.048 -15.382 -11.072 1.00 92.94 104 GLU A CA 1
ATOM 763 C C . GLU A 1 104 ? 10.807 -13.971 -10.528 1.00 92.94 104 GLU A C 1
ATOM 765 O O . GLU A 1 104 ? 11.426 -13.597 -9.532 1.00 92.94 104 GLU A O 1
ATOM 770 N N . LEU A 1 105 ? 9.890 -13.204 -11.127 1.00 93.69 105 LEU A N 1
ATOM 771 C CA . LEU A 1 105 ? 9.507 -11.883 -10.645 1.00 93.69 105 LEU A CA 1
ATOM 772 C C . LEU A 1 105 ? 8.537 -12.011 -9.465 1.00 93.69 105 LEU A C 1
ATOM 774 O O . LEU A 1 105 ? 7.462 -12.600 -9.573 1.00 93.69 105 LEU A O 1
ATOM 778 N N . LYS A 1 106 ? 8.904 -11.427 -8.323 1.00 93.88 106 LYS A N 1
ATOM 779 C CA . LYS A 1 106 ? 8.129 -11.517 -7.078 1.00 93.88 106 LYS A CA 1
ATOM 780 C C . LYS A 1 106 ? 7.864 -10.140 -6.489 1.00 93.88 106 LYS A C 1
ATOM 782 O O . LYS A 1 106 ? 8.643 -9.207 -6.681 1.00 93.88 106 LYS A O 1
ATOM 787 N N . THR A 1 107 ? 6.781 -10.030 -5.723 1.00 95.75 107 THR A N 1
ATOM 788 C CA . THR A 1 107 ? 6.493 -8.840 -4.916 1.00 95.75 107 THR A CA 1
ATOM 789 C C . THR A 1 107 ? 7.676 -8.502 -4.006 1.00 95.75 107 THR A C 1
ATOM 791 O O . THR A 1 107 ? 8.365 -9.392 -3.511 1.00 95.75 107 THR A O 1
ATOM 794 N N . GLY A 1 108 ? 7.936 -7.210 -3.821 1.00 96.00 108 GLY A N 1
ATOM 795 C CA . GLY A 1 108 ? 9.070 -6.691 -3.063 1.00 96.00 108 GLY A CA 1
ATOM 796 C C . GLY A 1 108 ? 10.345 -6.524 -3.890 1.00 96.00 108 GLY A C 1
ATOM 797 O O . GLY A 1 108 ? 11.177 -5.696 -3.528 1.00 96.00 108 GLY A O 1
ATOM 798 N N . MET A 1 109 ? 10.502 -7.227 -5.020 1.00 96.88 109 MET A N 1
ATOM 799 C CA . MET A 1 109 ? 11.679 -7.066 -5.882 1.00 96.88 109 MET A CA 1
ATOM 800 C C . MET A 1 109 ? 11.789 -5.650 -6.447 1.00 96.88 109 MET A C 1
ATOM 802 O O . MET A 1 109 ? 10.788 -5.012 -6.786 1.00 96.88 109 MET A O 1
ATOM 806 N N . ILE A 1 110 ? 13.030 -5.192 -6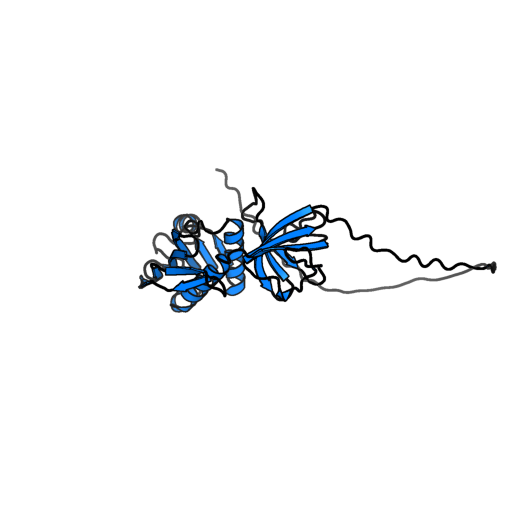.595 1.00 98.06 110 ILE A N 1
ATOM 807 C CA . ILE A 1 110 ? 13.361 -3.947 -7.285 1.00 98.06 110 ILE A CA 1
ATOM 808 C C . ILE A 1 110 ? 13.801 -4.293 -8.703 1.00 98.06 110 ILE A C 1
ATOM 810 O O . ILE A 1 110 ? 14.687 -5.131 -8.907 1.00 98.06 110 ILE A O 1
ATOM 814 N N . VAL A 1 111 ? 13.190 -3.632 -9.683 1.00 98.31 111 VAL A N 1
ATOM 815 C CA . VAL A 1 111 ? 13.475 -3.837 -11.103 1.00 98.31 111 VAL A CA 1
ATOM 816 C C . VAL A 1 111 ? 13.708 -2.514 -11.815 1.00 98.31 111 VAL A C 1
ATOM 818 O O . VAL A 1 111 ? 13.131 -1.488 -11.456 1.00 98.31 111 VAL A O 1
ATOM 821 N N . ASP A 1 112 ? 14.534 -2.557 -12.853 1.00 98.19 112 ASP A N 1
ATOM 822 C CA . ASP A 1 112 ? 14.695 -1.470 -13.809 1.00 98.19 112 ASP A CA 1
ATOM 823 C C . ASP A 1 112 ? 13.826 -1.787 -15.045 1.00 98.19 112 ASP A C 1
ATOM 825 O O . ASP A 1 112 ? 13.986 -2.830 -15.689 1.00 98.19 112 ASP A O 1
ATOM 829 N N . ILE A 1 113 ? 12.884 -0.901 -15.376 1.00 98.12 113 ILE A N 1
ATOM 830 C CA . ILE A 1 113 ? 12.039 -0.997 -16.572 1.00 98.12 113 ILE A CA 1
ATOM 831 C C . ILE A 1 113 ? 12.649 -0.135 -17.666 1.00 98.12 113 ILE A C 1
ATOM 833 O O . ILE A 1 113 ? 12.747 1.082 -17.531 1.00 98.12 113 ILE A O 1
ATOM 837 N N . HIS A 1 114 ? 13.021 -0.771 -18.768 1.00 98.00 114 HIS A N 1
ATOM 838 C CA . HIS A 1 114 ? 13.549 -0.117 -19.953 1.00 98.00 114 HIS A CA 1
ATOM 839 C C . HIS A 1 114 ? 12.413 0.151 -20.943 1.00 98.00 114 HIS A C 1
ATOM 841 O O . HIS A 1 114 ? 11.774 -0.793 -21.417 1.00 98.00 114 HIS A O 1
ATOM 847 N N . TYR A 1 115 ? 12.168 1.418 -21.268 1.00 97.12 115 TYR A N 1
ATOM 848 C CA . TYR A 1 115 ? 11.019 1.855 -22.066 1.00 97.12 115 TYR A CA 1
ATOM 849 C C . TYR A 1 115 ? 11.370 3.049 -22.968 1.00 97.12 115 TYR A C 1
ATOM 851 O O . TYR A 1 115 ? 12.484 3.567 -22.918 1.00 97.12 115 TYR A O 1
ATOM 859 N N . ASP A 1 116 ? 10.451 3.480 -23.832 1.00 96.06 116 ASP A N 1
ATOM 860 C CA . ASP A 1 116 ? 10.718 4.509 -24.853 1.00 96.06 116 ASP A CA 1
ATOM 861 C C . ASP A 1 116 ? 10.641 5.964 -24.343 1.00 96.06 116 ASP A C 1
ATOM 863 O O . ASP A 1 116 ? 10.861 6.901 -25.112 1.00 96.06 116 ASP A O 1
ATOM 867 N N . GLY A 1 117 ? 10.359 6.159 -23.051 1.00 95.31 117 GLY A N 1
ATOM 868 C CA . GLY A 1 117 ? 10.172 7.468 -22.422 1.00 95.31 117 GLY A CA 1
ATOM 869 C C . GLY A 1 117 ? 8.721 7.960 -22.402 1.00 95.31 117 GLY A C 1
ATOM 870 O O . GLY A 1 117 ? 8.437 8.962 -21.747 1.00 95.31 117 GLY A O 1
ATOM 871 N N . ALA A 1 118 ? 7.784 7.279 -23.069 1.00 95.75 118 ALA A N 1
ATOM 872 C CA . ALA A 1 118 ? 6.378 7.657 -23.040 1.00 95.75 118 ALA A CA 1
ATOM 873 C C . ALA A 1 118 ? 5.697 7.199 -21.740 1.00 95.75 118 ALA A C 1
ATOM 875 O O . ALA A 1 118 ? 5.774 6.032 -21.351 1.00 95.75 118 ALA A O 1
ATOM 876 N N . VAL A 1 119 ? 4.965 8.117 -21.106 1.00 96.88 119 VAL A N 1
ATOM 877 C CA . VAL A 1 119 ? 4.119 7.850 -19.936 1.00 96.88 119 VAL A CA 1
ATOM 878 C C . VAL A 1 119 ? 2.683 8.234 -20.275 1.00 96.88 119 VAL A C 1
ATOM 880 O O . VAL A 1 119 ? 2.421 9.341 -20.744 1.00 96.88 119 VAL A O 1
ATOM 883 N N . MET A 1 120 ? 1.743 7.319 -20.046 1.00 96.56 120 MET A N 1
ATOM 884 C CA . MET A 1 120 ? 0.314 7.612 -20.092 1.00 96.56 120 MET A CA 1
ATOM 885 C C . MET A 1 120 ? -0.166 7.955 -18.680 1.00 96.56 120 MET A C 1
ATOM 887 O O . MET A 1 120 ? -0.179 7.092 -17.800 1.00 96.56 120 MET A O 1
ATOM 891 N N . GLU A 1 121 ? -0.587 9.206 -18.488 1.00 93.81 121 GLU A N 1
ATOM 892 C CA . GLU A 1 121 ? -1.021 9.793 -17.208 1.00 93.81 121 GLU A CA 1
ATOM 893 C C . GLU A 1 121 ? -2.426 9.310 -16.764 1.00 93.81 121 GLU A C 1
ATOM 895 O O . GLU A 1 121 ? -3.312 10.099 -16.436 1.00 93.81 121 GLU A O 1
ATOM 900 N N . SER A 1 122 ? -2.663 7.994 -16.789 1.00 96.56 122 SER A N 1
ATOM 901 C CA . SER A 1 122 ? -3.796 7.346 -16.111 1.00 96.56 122 SER A CA 1
ATOM 902 C C . SER A 1 122 ? -3.482 7.094 -14.630 1.00 96.56 122 SER A C 1
ATOM 904 O O . SER A 1 122 ? -2.359 7.312 -14.186 1.00 96.56 122 SER A O 1
ATOM 906 N N . PHE A 1 123 ? -4.449 6.591 -13.853 1.00 96.31 123 PHE A N 1
ATOM 907 C CA . PHE A 1 123 ? -4.191 6.130 -12.485 1.00 96.31 123 PHE A CA 1
ATOM 908 C C . PHE A 1 123 ? -4.628 4.666 -12.292 1.00 96.31 123 PHE A C 1
ATOM 910 O O . PHE A 1 123 ? -5.830 4.389 -12.352 1.00 96.31 123 PHE A O 1
ATOM 917 N N . PRO A 1 124 ? -3.691 3.723 -12.056 1.00 98.12 124 PRO A N 1
ATOM 918 C CA . PRO A 1 124 ? -2.230 3.876 -12.107 1.00 98.12 124 PRO A CA 1
ATOM 919 C C . PRO A 1 124 ? -1.730 4.296 -13.497 1.00 98.12 124 PRO A C 1
ATOM 921 O O . PRO A 1 124 ? -2.425 4.086 -14.499 1.00 98.12 124 PRO A O 1
ATOM 924 N N . MET A 1 125 ? -0.533 4.874 -13.569 1.00 98.44 125 MET A N 1
ATOM 925 C CA . MET A 1 125 ? 0.081 5.263 -14.842 1.00 98.44 125 MET A CA 1
ATOM 926 C C . MET A 1 125 ? 0.489 4.035 -15.659 1.00 98.44 125 MET A C 1
ATOM 928 O O . MET A 1 125 ? 0.592 2.924 -15.137 1.00 98.44 125 MET A O 1
ATOM 932 N N . GLN A 1 126 ? 0.727 4.220 -16.955 1.00 97.81 126 GLN A N 1
ATOM 933 C CA . GLN A 1 126 ? 1.261 3.171 -17.829 1.00 97.81 126 GLN A CA 1
ATOM 934 C C . GLN A 1 126 ? 2.474 3.692 -18.593 1.00 97.81 126 GLN A C 1
ATOM 936 O O . GLN A 1 126 ? 2.577 4.888 -18.858 1.00 97.81 126 GLN A O 1
ATOM 941 N N . LEU A 1 127 ? 3.378 2.787 -18.961 1.00 96.88 127 LEU A N 1
ATOM 942 C CA . LEU A 1 127 ? 4.562 3.108 -19.756 1.00 96.88 127 LEU A CA 1
ATOM 943 C C . LEU A 1 127 ? 4.368 2.637 -21.200 1.00 96.88 127 LEU A C 1
ATOM 945 O O . LEU A 1 127 ? 3.871 1.535 -21.441 1.00 96.88 127 LEU A O 1
ATOM 949 N N . GLY A 1 128 ? 4.759 3.477 -22.156 1.00 94.25 128 GLY A N 1
ATOM 950 C CA . GLY A 1 128 ? 4.824 3.126 -23.572 1.00 94.25 128 GLY A CA 1
ATOM 951 C C . GLY A 1 128 ? 6.120 2.395 -23.917 1.00 94.25 128 GLY A C 1
ATOM 952 O O . GLY A 1 128 ? 7.119 2.513 -23.213 1.00 94.25 128 GLY A O 1
ATOM 953 N N . GLY A 1 129 ? 6.087 1.595 -24.986 1.00 94.94 129 GLY A N 1
ATOM 954 C CA . GLY A 1 129 ? 7.292 1.024 -25.599 1.00 94.94 129 GLY A CA 1
ATOM 955 C C . GLY A 1 129 ? 8.230 0.279 -24.646 1.00 94.94 129 GLY A C 1
ATOM 956 O O . GLY A 1 129 ? 9.446 0.404 -24.778 1.00 94.94 129 GLY A O 1
ATOM 957 N N . ILE A 1 130 ? 7.696 -0.473 -23.675 1.00 96.88 130 ILE A N 1
ATOM 958 C CA . ILE A 1 130 ? 8.523 -1.284 -22.772 1.00 96.88 130 ILE A CA 1
ATOM 959 C C . ILE A 1 130 ? 9.299 -2.310 -23.606 1.00 96.88 130 ILE A C 1
ATOM 961 O O . ILE A 1 130 ? 8.710 -3.151 -24.281 1.00 96.88 130 ILE A O 1
ATOM 965 N N . GLY A 1 131 ? 10.628 -2.234 -23.558 1.00 96.69 131 GLY A N 1
ATOM 966 C CA . GLY A 1 131 ? 11.522 -3.129 -24.291 1.00 96.69 131 GLY A CA 1
ATOM 967 C C . GLY A 1 131 ? 12.007 -4.310 -23.451 1.00 96.69 131 GLY A C 1
ATOM 968 O O . GLY A 1 131 ? 12.110 -5.432 -23.952 1.00 96.69 131 GLY A O 1
ATOM 969 N N . SER A 1 132 ? 12.317 -4.074 -22.172 1.00 97.62 132 SER A N 1
ATOM 970 C CA . SER A 1 132 ? 12.755 -5.125 -21.244 1.00 97.62 132 SER A CA 1
ATOM 971 C C . SER A 1 132 ? 12.602 -4.725 -19.778 1.00 97.62 132 SER A C 1
ATOM 973 O O . SER A 1 132 ? 12.505 -3.542 -19.454 1.00 97.62 132 SER A O 1
ATOM 975 N N . ILE A 1 133 ? 12.609 -5.720 -18.894 1.00 98.19 133 ILE A N 1
ATOM 976 C CA . ILE A 1 133 ? 12.597 -5.552 -17.438 1.00 98.19 133 ILE A CA 1
ATOM 977 C C . ILE A 1 133 ? 13.810 -6.295 -16.872 1.00 98.19 133 ILE A C 1
ATOM 979 O O . ILE A 1 133 ? 14.072 -7.434 -17.255 1.00 98.19 133 ILE A O 1
ATOM 983 N N . HIS A 1 134 ? 14.562 -5.650 -15.982 1.00 98.00 134 HIS A N 1
ATOM 984 C CA . HIS A 1 134 ? 15.788 -6.198 -15.395 1.00 98.00 134 HIS A CA 1
ATOM 985 C C . HIS A 1 134 ? 15.652 -6.250 -13.878 1.00 98.00 134 HIS A C 1
ATOM 987 O O . HIS A 1 134 ? 15.534 -5.212 -13.226 1.00 98.00 134 HIS A O 1
ATOM 993 N N . ILE A 1 135 ? 15.679 -7.451 -13.306 1.00 97.56 135 ILE A N 1
ATOM 994 C CA . ILE A 1 135 ? 15.665 -7.652 -11.857 1.00 97.56 135 ILE A CA 1
ATOM 995 C C . ILE A 1 135 ? 16.995 -7.168 -11.288 1.00 97.56 135 ILE A C 1
ATOM 997 O O . ILE A 1 135 ? 18.060 -7.561 -11.755 1.00 97.56 135 ILE A O 1
ATOM 1001 N N . ARG A 1 136 ? 16.946 -6.313 -10.266 1.00 95.81 136 ARG A N 1
ATOM 1002 C CA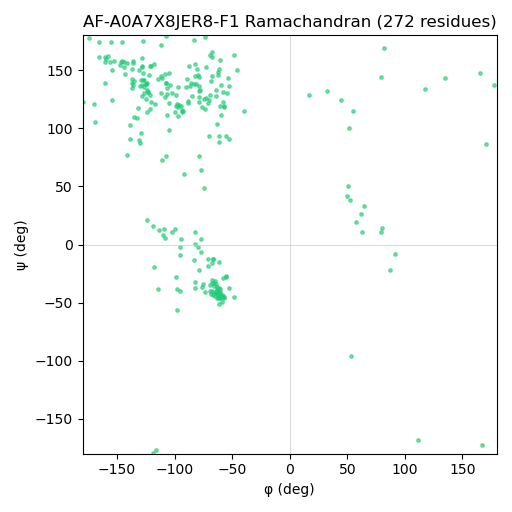 . ARG A 1 136 ? 18.145 -5.779 -9.609 1.00 95.81 136 ARG A CA 1
ATOM 1003 C C . ARG A 1 136 ? 18.453 -6.549 -8.344 1.00 95.81 136 ARG A C 1
ATOM 1005 O O . ARG A 1 136 ? 19.545 -7.095 -8.195 1.00 95.81 136 ARG A O 1
ATOM 1012 N N . GLU A 1 137 ? 17.476 -6.602 -7.455 1.00 92.38 137 GLU A N 1
ATOM 1013 C CA . GLU A 1 137 ? 17.614 -7.229 -6.152 1.00 92.38 137 GLU A CA 1
ATOM 1014 C C . GLU A 1 137 ? 16.261 -7.628 -5.572 1.00 92.38 137 GLU A C 1
ATOM 1016 O O . GLU A 1 137 ? 15.200 -7.151 -5.988 1.00 92.38 137 GLU A O 1
ATOM 1021 N N . GLU A 1 138 ? 16.324 -8.517 -4.586 1.00 88.44 138 GLU A N 1
ATOM 1022 C CA . GLU A 1 138 ? 15.201 -8.775 -3.698 1.00 88.44 138 GLU A CA 1
ATOM 1023 C C . GLU A 1 138 ? 15.072 -7.598 -2.732 1.00 88.44 138 GLU A C 1
ATOM 1025 O O . GLU A 1 138 ? 16.031 -7.241 -2.049 1.00 88.44 138 GLU A O 1
ATOM 1030 N N . GLY A 1 139 ? 13.888 -6.997 -2.681 1.00 86.62 139 GLY A N 1
ATOM 1031 C CA . GLY A 1 139 ? 13.540 -5.997 -1.682 1.00 86.62 139 GLY A CA 1
ATOM 1032 C C . GLY A 1 139 ? 12.479 -6.525 -0.722 1.00 86.62 139 GLY A C 1
ATOM 1033 O O . GLY A 1 139 ? 11.901 -7.597 -0.912 1.00 86.62 139 GLY A O 1
ATOM 1034 N N . ASP A 1 140 ? 12.226 -5.756 0.331 1.00 91.38 140 ASP A N 1
ATOM 1035 C CA . ASP A 1 140 ? 11.216 -6.097 1.327 1.00 91.38 140 ASP A CA 1
ATOM 1036 C C . ASP A 1 140 ? 9.796 -5.791 0.846 1.00 91.38 140 ASP A C 1
ATOM 1038 O O . ASP A 1 140 ? 9.505 -4.679 0.390 1.00 91.38 140 ASP A O 1
ATOM 1042 N N . ASP A 1 141 ? 8.902 -6.765 1.034 1.00 95.06 141 ASP A N 1
ATOM 1043 C CA . ASP A 1 141 ? 7.460 -6.639 0.807 1.00 95.06 141 ASP A CA 1
ATOM 1044 C C . ASP A 1 141 ? 6.713 -6.211 2.086 1.00 95.06 141 ASP A C 1
ATOM 1046 O O . ASP A 1 141 ? 5.857 -6.914 2.631 1.00 95.06 141 ASP A O 1
ATOM 1050 N N . ILE A 1 142 ? 7.071 -5.034 2.606 1.00 96.94 142 ILE A N 1
ATOM 1051 C CA . ILE A 1 142 ? 6.403 -4.445 3.778 1.00 96.94 142 ILE A CA 1
ATOM 1052 C C . ILE A 1 142 ? 4.948 -4.081 3.455 1.00 96.94 142 ILE A C 1
ATOM 1054 O O . ILE A 1 142 ? 4.064 -4.227 4.300 1.00 96.94 142 ILE A O 1
ATOM 1058 N N . ALA A 1 143 ? 4.674 -3.634 2.227 1.00 97.19 143 ALA A N 1
ATOM 1059 C CA . ALA A 1 143 ? 3.317 -3.322 1.795 1.00 97.19 143 ALA A CA 1
ATOM 1060 C C . ALA A 1 143 ? 2.429 -4.577 1.777 1.00 97.19 143 ALA A C 1
ATOM 1062 O O . ALA A 1 143 ? 1.299 -4.517 2.259 1.00 97.19 143 ALA A O 1
ATOM 1063 N N . GLY A 1 144 ? 2.936 -5.721 1.308 1.00 97.00 144 GLY A N 1
ATOM 1064 C CA . GLY A 1 144 ? 2.243 -7.007 1.376 1.00 97.00 144 GLY A CA 1
ATOM 1065 C C . GLY A 1 144 ? 1.965 -7.453 2.811 1.00 97.00 144 GLY A C 1
ATOM 1066 O O . GLY A 1 144 ? 0.848 -7.8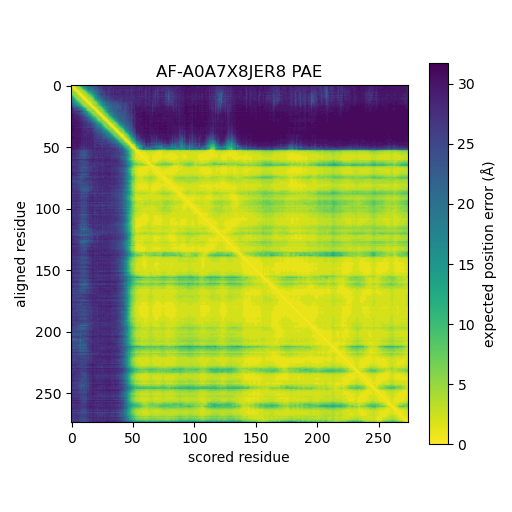81 3.115 1.00 97.00 144 GLY A O 1
ATOM 1067 N N . LEU A 1 145 ? 2.918 -7.257 3.730 1.00 98.25 145 LEU A N 1
ATOM 1068 C CA . LEU A 1 145 ? 2.685 -7.484 5.160 1.00 98.25 145 LEU A CA 1
ATOM 1069 C C . LEU A 1 145 ? 1.538 -6.612 5.691 1.00 98.25 145 LEU A C 1
ATOM 1071 O O . LEU A 1 145 ? 0.629 -7.116 6.349 1.00 98.25 145 LEU A O 1
ATOM 1075 N N . TYR A 1 146 ? 1.548 -5.310 5.407 1.00 98.69 146 TYR A N 1
ATOM 1076 C CA . TYR A 1 146 ? 0.481 -4.418 5.859 1.00 98.69 146 TYR A CA 1
ATOM 1077 C C . TYR A 1 146 ? -0.859 -4.708 5.188 1.00 98.69 146 TYR A C 1
ATOM 1079 O O . TYR A 1 146 ? -1.890 -4.609 5.849 1.00 98.69 146 TYR A O 1
ATOM 1087 N N . MET A 1 147 ? -0.873 -5.143 3.928 1.00 98.50 147 MET A N 1
ATOM 1088 C CA . MET A 1 147 ? -2.081 -5.649 3.282 1.00 98.50 147 MET A CA 1
ATOM 1089 C C . MET A 1 147 ? -2.649 -6.849 4.052 1.00 98.50 147 MET A C 1
ATOM 1091 O O . MET A 1 147 ? -3.851 -6.900 4.308 1.00 98.50 147 MET A O 1
ATOM 1095 N N . GLN A 1 148 ? -1.798 -7.782 4.486 1.00 98.12 148 GLN A N 1
ATOM 1096 C CA . GLN A 1 148 ? -2.225 -8.906 5.321 1.00 98.12 148 GLN A CA 1
ATOM 1097 C C . GLN A 1 148 ? -2.810 -8.430 6.663 1.00 98.12 148 GLN A C 1
ATOM 1099 O O . GLN A 1 148 ? -3.909 -8.846 7.024 1.00 98.12 148 GLN A O 1
ATOM 1104 N N . VAL A 1 149 ? -2.150 -7.489 7.348 1.00 98.56 149 VAL A N 1
ATOM 1105 C CA . VAL A 1 149 ? -2.662 -6.870 8.589 1.00 98.56 149 VAL A CA 1
ATOM 1106 C C . VAL A 1 149 ? -4.036 -6.228 8.373 1.00 98.56 149 VAL A C 1
ATOM 1108 O O . VAL A 1 149 ? -4.946 -6.420 9.179 1.00 98.56 149 VAL A O 1
ATOM 1111 N N . ILE A 1 150 ? -4.212 -5.482 7.278 1.00 98.56 150 ILE A N 1
ATOM 1112 C CA . ILE A 1 150 ? -5.480 -4.833 6.920 1.00 98.56 150 ILE A CA 1
ATOM 1113 C C . ILE A 1 150 ? -6.572 -5.885 6.691 1.00 98.56 150 ILE A C 1
ATOM 1115 O O . ILE A 1 150 ? -7.676 -5.732 7.218 1.00 98.56 150 ILE A O 1
ATOM 1119 N N . LYS A 1 151 ? -6.274 -6.969 5.960 1.00 98.44 151 LYS A N 1
ATOM 1120 C CA . LYS A 1 151 ? -7.201 -8.094 5.742 1.00 98.44 151 LYS A CA 1
ATOM 1121 C C . LYS A 1 151 ? -7.606 -8.761 7.051 1.00 98.44 151 LYS A C 1
ATOM 1123 O O . LYS A 1 151 ? -8.778 -9.095 7.223 1.00 98.44 151 LYS A O 1
ATOM 1128 N N . ASP A 1 152 ? -6.675 -8.938 7.976 1.00 98.25 152 ASP A N 1
ATOM 1129 C CA . ASP A 1 152 ? -6.953 -9.599 9.249 1.00 98.25 152 ASP A CA 1
ATOM 1130 C C . ASP A 1 152 ? -7.765 -8.696 10.191 1.00 98.25 152 ASP A C 1
ATOM 1132 O O . ASP A 1 152 ? -8.772 -9.143 10.740 1.00 98.25 152 ASP A O 1
ATOM 1136 N N . LEU A 1 153 ? -7.456 -7.395 10.261 1.00 96.88 153 LEU A N 1
ATOM 1137 C CA . LEU A 1 153 ? -8.304 -6.400 10.938 1.00 96.88 153 LEU A CA 1
ATOM 1138 C C . LEU A 1 153 ? -9.698 -6.283 10.304 1.00 96.88 153 LEU A C 1
ATOM 1140 O O . LEU A 1 153 ? -10.698 -6.086 10.999 1.00 96.88 153 LEU A O 1
ATOM 1144 N N . TYR A 1 154 ? -9.800 -6.385 8.976 1.00 97.00 154 TYR A N 1
ATOM 1145 C CA . TYR A 1 154 ? -11.095 -6.394 8.300 1.00 97.00 154 TYR A CA 1
ATOM 1146 C C . TYR A 1 154 ? -11.934 -7.590 8.774 1.00 97.00 154 TYR A C 1
ATOM 1148 O O . TYR A 1 154 ? -13.106 -7.411 9.096 1.00 97.00 154 TYR A O 1
ATOM 1156 N N . LYS A 1 155 ? -11.334 -8.780 8.907 1.00 96.38 155 LYS A N 1
ATOM 1157 C CA . LYS A 1 155 ? -12.022 -10.017 9.317 1.00 96.38 155 LYS A CA 1
ATOM 1158 C C . LYS A 1 155 ? -12.368 -10.103 10.806 1.00 96.38 155 LYS A C 1
ATOM 1160 O O . LYS A 1 155 ? -13.376 -10.727 11.120 1.00 96.38 155 LYS A O 1
ATOM 1165 N N . VAL A 1 156 ? -11.545 -9.547 11.701 1.00 92.62 156 VAL A N 1
ATOM 1166 C CA . VAL A 1 156 ? -11.651 -9.809 13.153 1.00 92.62 156 VAL A CA 1
ATOM 1167 C C . VAL A 1 156 ? -12.969 -9.321 13.765 1.00 92.62 156 VAL A C 1
ATOM 1169 O O . VAL A 1 156 ? -13.549 -10.000 14.607 1.00 92.62 156 VAL A O 1
ATOM 1172 N N . ASP A 1 157 ? -13.480 -8.187 13.283 1.00 88.00 157 ASP A N 1
ATOM 1173 C CA . ASP A 1 157 ? -14.792 -7.662 13.660 1.00 88.00 157 ASP A CA 1
ATOM 1174 C C . ASP A 1 157 ? -15.587 -7.286 12.403 1.00 88.00 157 ASP A C 1
ATOM 1176 O O . ASP A 1 157 ? -15.473 -6.155 11.910 1.00 88.00 157 ASP A O 1
ATOM 1180 N N . PRO A 1 158 ? -16.369 -8.225 11.843 1.00 91.88 158 PRO A N 1
ATOM 1181 C CA . PRO A 1 158 ? -17.170 -7.966 10.656 1.00 91.88 158 PRO A CA 1
ATOM 1182 C C . PRO A 1 158 ? -18.358 -7.037 10.936 1.00 91.88 158 PRO A C 1
ATOM 1184 O O . PRO A 1 158 ? -18.884 -6.448 9.992 1.00 91.88 158 PRO A O 1
ATOM 1187 N N . GLY A 1 159 ? -18.772 -6.866 12.200 1.00 90.75 159 GLY A N 1
ATOM 1188 C CA . GLY A 1 159 ? -19.876 -5.976 12.569 1.00 90.75 159 GLY A CA 1
ATOM 1189 C C . GLY A 1 159 ? -19.580 -4.529 12.183 1.00 90.75 159 GLY A C 1
ATOM 1190 O O . GLY A 1 159 ? -20.437 -3.844 11.618 1.00 90.75 159 GLY A O 1
ATOM 1191 N N . LEU A 1 160 ? -18.321 -4.116 12.354 1.00 92.62 160 LEU A N 1
ATOM 1192 C CA . LEU A 1 160 ? -17.828 -2.801 11.942 1.00 92.62 160 LEU A CA 1
ATOM 1193 C C . LEU A 1 160 ? -17.820 -2.593 10.421 1.00 92.62 160 LEU A C 1
ATOM 1195 O O . LEU A 1 160 ? -17.701 -1.454 9.984 1.00 92.62 160 LEU A O 1
ATOM 1199 N N . ASN A 1 161 ? -17.993 -3.622 9.593 1.00 94.50 161 ASN A N 1
ATOM 1200 C CA . ASN A 1 161 ? -17.868 -3.488 8.138 1.00 94.50 161 ASN A CA 1
ATOM 1201 C C . ASN A 1 161 ? -19.212 -3.253 7.421 1.00 94.50 161 ASN A C 1
ATOM 1203 O O . ASN A 1 161 ? -19.236 -3.101 6.204 1.00 94.50 161 ASN A O 1
ATOM 1207 N N . SER A 1 162 ? -20.336 -3.243 8.142 1.00 91.94 162 SER A N 1
ATOM 1208 C CA . SER A 1 162 ? -21.674 -3.105 7.538 1.00 91.94 162 SER A CA 1
ATOM 1209 C C . SER A 1 162 ? -21.889 -1.712 6.935 1.00 91.94 162 SER A C 1
ATOM 1211 O O . SER A 1 162 ? -21.484 -0.731 7.546 1.00 91.94 162 SER A O 1
ATOM 1213 N N . ASP A 1 163 ? -22.543 -1.593 5.779 1.00 93.88 163 ASP A N 1
ATOM 1214 C CA . ASP A 1 163 ? -22.915 -0.306 5.148 1.00 93.88 163 ASP A CA 1
ATOM 1215 C C . ASP A 1 163 ? -21.752 0.666 4.852 1.00 93.88 163 ASP A C 1
ATOM 1217 O O . ASP A 1 163 ? -21.956 1.866 4.643 1.00 93.88 163 ASP A O 1
ATOM 1221 N N . ILE A 1 164 ? -20.517 0.161 4.803 1.00 96.44 164 ILE A N 1
ATOM 1222 C CA . ILE A 1 164 ? -19.355 0.961 4.415 1.00 96.44 164 ILE A CA 1
ATOM 1223 C C . ILE A 1 164 ? -19.288 1.098 2.893 1.00 96.44 164 ILE A C 1
ATOM 1225 O O . ILE A 1 164 ? -19.620 0.183 2.144 1.00 96.44 164 ILE A O 1
ATOM 1229 N N . GLN A 1 165 ? -18.816 2.251 2.441 1.00 97.50 165 GLN A N 1
ATOM 1230 C CA . GLN A 1 165 ? -18.604 2.568 1.028 1.00 97.50 165 GLN A CA 1
ATOM 1231 C C . GLN A 1 165 ? -17.127 2.834 0.733 1.00 97.50 165 GLN A C 1
ATOM 1233 O O . GLN A 1 165 ? -16.707 2.767 -0.422 1.00 97.50 165 GLN A O 1
ATOM 1238 N N . ARG A 1 166 ? -16.336 3.136 1.773 1.00 97.88 166 ARG A N 1
ATOM 1239 C CA . ARG A 1 166 ? -14.937 3.519 1.617 1.00 97.88 166 ARG A CA 1
ATOM 1240 C C . ARG A 1 166 ? -14.029 3.087 2.759 1.00 97.88 166 ARG A C 1
ATOM 1242 O O . ARG A 1 166 ? -14.453 2.962 3.906 1.00 97.88 166 ARG A O 1
ATOM 1249 N N . LEU A 1 167 ? -12.754 2.933 2.433 1.00 98.62 167 LEU A N 1
ATOM 1250 C CA . LEU A 1 167 ? -11.663 2.713 3.372 1.00 98.62 167 LEU A CA 1
ATOM 1251 C C . LEU A 1 167 ? -10.757 3.944 3.388 1.00 98.62 167 LEU A C 1
ATOM 1253 O O . LEU A 1 167 ? -10.331 4.442 2.348 1.00 98.62 167 LEU A O 1
ATOM 1257 N N . ALA A 1 168 ? -10.449 4.435 4.575 1.00 98.62 168 ALA A N 1
ATOM 1258 C CA . ALA A 1 168 ? -9.503 5.508 4.787 1.00 98.62 168 ALA A CA 1
ATOM 1259 C C . ALA A 1 168 ? -8.227 4.974 5.425 1.00 98.62 168 ALA A C 1
ATOM 1261 O O . ALA A 1 168 ? -8.273 4.053 6.238 1.00 98.62 168 ALA A O 1
ATOM 1262 N N . PHE A 1 169 ? -7.092 5.572 5.077 1.00 98.81 169 PHE A N 1
ATOM 1263 C CA . PHE A 1 169 ? -5.789 5.126 5.551 1.00 98.81 169 PHE A CA 1
ATOM 1264 C C . PHE A 1 169 ? -4.967 6.295 6.080 1.00 98.81 169 PHE A C 1
ATOM 1266 O O . PHE A 1 169 ? -4.544 7.168 5.314 1.00 98.81 169 PHE A O 1
ATOM 1273 N N . ASP A 1 170 ? -4.655 6.236 7.368 1.00 98.69 170 ASP A N 1
ATOM 1274 C CA . ASP A 1 170 ? -3.594 7.006 8.003 1.00 98.69 170 ASP A CA 1
ATOM 1275 C C . ASP A 1 170 ? -2.336 6.128 8.091 1.00 98.69 170 ASP A C 1
ATOM 1277 O O . ASP A 1 170 ? -2.283 5.135 8.811 1.00 98.69 170 ASP A O 1
ATOM 1281 N N . LEU A 1 171 ? -1.317 6.485 7.310 1.00 98.69 171 LEU A N 1
ATOM 1282 C CA . LEU A 1 171 ? -0.038 5.758 7.230 1.00 98.69 171 LEU A CA 1
ATOM 1283 C C . LEU A 1 171 ? 1.126 6.705 7.534 1.00 98.69 171 LEU A C 1
ATOM 1285 O O . LEU A 1 171 ? 2.258 6.468 7.114 1.00 98.69 171 LEU A O 1
ATOM 1289 N N . ASN A 1 172 ? 0.851 7.816 8.223 1.00 98.06 172 ASN A N 1
AT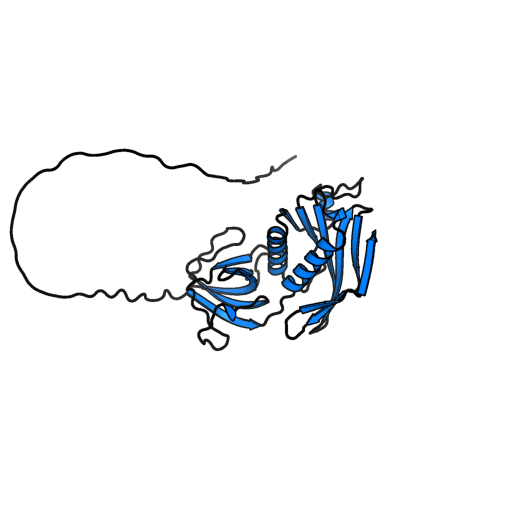OM 1290 C CA . ASN A 1 172 ? 1.894 8.760 8.616 1.00 98.06 172 ASN A CA 1
ATOM 1291 C C . ASN A 1 172 ? 2.832 8.124 9.650 1.00 98.06 172 ASN A C 1
ATOM 1293 O O . ASN A 1 172 ? 4.029 8.394 9.644 1.00 98.06 172 ASN A O 1
ATOM 1297 N N . GLY A 1 173 ? 2.304 7.205 10.464 1.00 98.25 173 GLY A N 1
ATOM 1298 C CA . GLY A 1 173 ? 3.069 6.367 11.382 1.00 98.25 173 GLY A CA 1
ATOM 1299 C C . GLY A 1 173 ? 3.807 5.191 10.731 1.00 98.25 173 GLY A C 1
ATOM 1300 O O . GLY A 1 173 ? 4.401 4.405 11.457 1.00 98.25 173 GLY A O 1
ATOM 1301 N N . ALA A 1 174 ? 3.800 5.041 9.402 1.00 98.25 174 ALA A N 1
ATOM 1302 C CA . ALA A 1 174 ? 4.491 3.959 8.692 1.00 98.25 174 ALA A CA 1
ATOM 1303 C C . ALA A 1 174 ? 5.684 4.497 7.871 1.00 98.25 174 ALA A C 1
ATOM 1305 O O . ALA A 1 174 ? 5.599 4.583 6.644 1.00 98.25 174 ALA A O 1
ATOM 1306 N N . PRO A 1 175 ? 6.796 4.905 8.517 1.00 97.38 175 PRO A N 1
ATOM 1307 C CA . PRO A 1 175 ? 7.969 5.462 7.833 1.00 97.38 175 PRO A CA 1
ATOM 1308 C C . PRO A 1 175 ? 8.762 4.418 7.034 1.00 97.38 175 PRO A C 1
ATOM 1310 O O . PRO A 1 175 ? 9.620 4.777 6.237 1.00 97.38 175 PRO A O 1
ATOM 1313 N N . ASN A 1 176 ? 8.481 3.132 7.240 1.00 97.00 176 ASN A N 1
ATOM 1314 C CA . ASN A 1 176 ? 9.080 2.012 6.521 1.00 97.00 176 ASN A CA 1
ATOM 1315 C C . ASN A 1 176 ? 8.426 1.727 5.156 1.00 97.00 176 ASN A C 1
ATOM 1317 O O . ASN A 1 176 ? 8.715 0.698 4.553 1.00 97.00 176 ASN A O 1
ATOM 1321 N N . LEU A 1 177 ? 7.561 2.628 4.683 1.00 97.50 177 LEU A N 1
ATOM 1322 C CA . LEU A 1 177 ? 7.075 2.688 3.308 1.00 97.50 177 LEU A CA 1
ATOM 1323 C C . LEU A 1 177 ? 7.373 4.071 2.723 1.00 97.50 177 LEU A C 1
ATOM 1325 O O . LEU A 1 177 ? 7.151 5.089 3.390 1.00 97.50 177 LEU A O 1
ATOM 1329 N N . THR A 1 178 ? 7.797 4.123 1.463 1.00 97.50 178 THR A N 1
ATOM 1330 C CA . THR A 1 178 ? 7.818 5.369 0.687 1.00 97.50 178 THR A CA 1
ATOM 1331 C C . THR A 1 178 ? 6.392 5.864 0.410 1.00 97.50 178 THR A C 1
ATOM 1333 O O . THR A 1 178 ? 5.411 5.129 0.553 1.00 97.50 178 THR A O 1
ATOM 1336 N N . GLU A 1 179 ? 6.238 7.119 -0.020 1.00 98.06 179 GLU A N 1
ATOM 1337 C CA . GLU A 1 179 ? 4.910 7.641 -0.379 1.00 98.06 179 GLU A CA 1
ATOM 1338 C C . GLU A 1 179 ? 4.294 6.916 -1.588 1.00 98.06 179 GLU A C 1
ATOM 1340 O O . GLU A 1 179 ? 3.088 6.675 -1.599 1.00 98.06 179 GLU A O 1
ATOM 1345 N N . THR A 1 180 ? 5.101 6.488 -2.563 1.00 98.62 180 THR A N 1
ATOM 1346 C CA . THR A 1 180 ? 4.629 5.682 -3.702 1.00 98.62 180 THR A CA 1
ATOM 1347 C C . THR A 1 180 ? 4.174 4.290 -3.254 1.00 98.62 180 THR A C 1
ATOM 1349 O O . THR A 1 180 ? 3.126 3.818 -3.696 1.00 98.62 180 THR A O 1
ATOM 1352 N N . GLU A 1 181 ? 4.883 3.653 -2.315 1.00 98.75 181 GLU A N 1
ATOM 1353 C CA . GLU A 1 181 ? 4.461 2.378 -1.722 1.00 98.75 181 GLU A CA 1
ATOM 1354 C C . GLU A 1 181 ? 3.162 2.516 -0.916 1.00 98.75 181 GLU A C 1
ATOM 1356 O O . GLU A 1 181 ? 2.283 1.658 -1.021 1.00 98.75 181 GLU A O 1
ATOM 1361 N N . LYS A 1 182 ? 2.995 3.605 -0.151 1.00 98.75 182 LYS A N 1
ATOM 1362 C CA . LYS A 1 182 ? 1.741 3.901 0.566 1.00 98.75 182 LYS A CA 1
ATOM 1363 C C . LYS A 1 182 ? 0.574 4.061 -0.406 1.00 98.75 182 LYS A C 1
ATOM 1365 O O . LYS A 1 182 ? -0.489 3.488 -0.173 1.00 98.75 182 LYS A O 1
ATOM 1370 N N . THR A 1 183 ? 0.760 4.797 -1.502 1.00 98.75 183 THR A N 1
ATOM 1371 C CA . THR A 1 183 ? -0.270 4.952 -2.541 1.00 98.75 183 THR A CA 1
ATOM 1372 C C . THR A 1 183 ? -0.609 3.615 -3.194 1.00 98.75 183 THR A C 1
ATOM 1374 O O . THR A 1 183 ? -1.788 3.296 -3.349 1.00 98.75 183 THR A O 1
ATOM 1377 N N . ALA A 1 184 ? 0.398 2.800 -3.522 1.00 98.75 184 ALA A N 1
ATOM 1378 C CA . ALA A 1 184 ? 0.190 1.469 -4.082 1.00 98.75 184 ALA A CA 1
ATOM 1379 C C . ALA A 1 184 ? -0.583 0.553 -3.120 1.00 98.75 184 ALA A C 1
ATOM 1381 O O . ALA A 1 184 ? -1.547 -0.081 -3.540 1.00 98.75 184 ALA A O 1
ATOM 1382 N N . LEU A 1 185 ? -0.229 0.528 -1.830 1.00 98.81 185 LEU A N 1
ATOM 1383 C CA . LEU A 1 185 ? -0.948 -0.238 -0.806 1.00 98.81 185 LEU A CA 1
ATOM 1384 C C . LEU A 1 185 ? -2.428 0.164 -0.732 1.00 98.81 185 LEU A C 1
ATOM 1386 O O . LEU A 1 185 ? -3.302 -0.702 -0.712 1.00 98.81 185 LEU A O 1
ATOM 1390 N N . VAL A 1 186 ? -2.717 1.468 -0.724 1.00 98.81 186 VAL A N 1
ATOM 1391 C CA . VAL A 1 186 ? -4.095 1.976 -0.685 1.00 98.81 186 VAL A CA 1
ATOM 1392 C C . VAL A 1 186 ? -4.866 1.608 -1.951 1.00 98.81 186 VAL A C 1
ATOM 1394 O O . VAL A 1 186 ? -5.991 1.122 -1.852 1.00 98.81 186 VAL A O 1
ATOM 1397 N N . TYR A 1 187 ? -4.256 1.756 -3.128 1.00 98.62 187 TYR A N 1
ATOM 1398 C CA . TYR A 1 187 ? -4.862 1.330 -4.390 1.00 98.62 187 TYR A CA 1
ATOM 1399 C C . TYR A 1 187 ? -5.182 -0.175 -4.392 1.00 98.62 187 TYR A C 1
ATOM 1401 O O . TYR A 1 187 ? -6.281 -0.586 -4.770 1.00 98.62 187 TYR A O 1
ATOM 1409 N N . LEU A 1 188 ? -4.247 -1.005 -3.919 1.00 98.62 188 LEU A N 1
ATOM 1410 C CA . LEU A 1 188 ? -4.447 -2.448 -3.797 1.00 98.62 188 LEU A CA 1
ATOM 1411 C C . LEU A 1 188 ? -5.568 -2.788 -2.811 1.00 98.62 188 LEU A C 1
ATOM 1413 O O . LEU A 1 188 ? -6.351 -3.691 -3.090 1.00 98.62 188 LEU A O 1
ATOM 1417 N N . ALA A 1 189 ? -5.687 -2.060 -1.698 1.00 98.56 189 ALA A N 1
ATOM 1418 C CA . ALA A 1 189 ? -6.765 -2.273 -0.738 1.00 98.56 189 ALA A CA 1
ATOM 1419 C C . ALA A 1 189 ? -8.136 -1.965 -1.359 1.00 98.56 189 ALA A C 1
ATOM 1421 O O . ALA A 1 189 ? -9.078 -2.733 -1.179 1.00 98.56 189 ALA A O 1
ATOM 1422 N N . GLY A 1 190 ? -8.246 -0.888 -2.141 1.00 98.44 190 GLY A N 1
ATOM 1423 C CA . GLY A 1 190 ? -9.484 -0.557 -2.851 1.00 98.44 190 GLY A CA 1
ATOM 1424 C C . GLY A 1 190 ? -9.936 -1.674 -3.787 1.00 98.44 190 GLY A C 1
ATOM 1425 O O . GLY A 1 190 ? -11.101 -2.067 -3.767 1.00 98.44 190 GLY A O 1
ATOM 1426 N N . ASN A 1 191 ? -8.994 -2.250 -4.538 1.00 97.81 191 ASN A N 1
ATOM 1427 C CA . ASN A 1 191 ? -9.268 -3.388 -5.415 1.00 97.81 191 ASN A CA 1
ATOM 1428 C C . ASN A 1 191 ? -9.637 -4.659 -4.637 1.00 97.81 191 ASN A C 1
ATOM 1430 O O . ASN A 1 191 ? -10.571 -5.353 -5.026 1.00 97.81 191 ASN A O 1
ATOM 1434 N N . GLU A 1 192 ? -8.920 -4.960 -3.550 1.00 97.88 192 GLU A N 1
ATOM 1435 C CA . GLU A 1 192 ? -9.155 -6.147 -2.719 1.00 97.88 192 GLU A CA 1
ATOM 1436 C C . GLU A 1 192 ? -10.567 -6.162 -2.126 1.00 97.88 192 GLU A C 1
ATOM 1438 O O . GLU A 1 192 ? -11.239 -7.191 -2.148 1.00 97.88 192 GLU A O 1
ATOM 1443 N N . PHE A 1 193 ? -11.014 -5.027 -1.582 1.00 97.31 193 PHE A N 1
ATOM 1444 C CA . PHE A 1 193 ? -12.299 -4.939 -0.888 1.00 97.31 193 PHE A CA 1
ATOM 1445 C C . PHE A 1 193 ? -13.440 -4.438 -1.781 1.00 97.31 193 PHE A C 1
ATOM 1447 O O . PHE A 1 193 ? -14.594 -4.479 -1.361 1.00 97.31 193 PHE A O 1
ATOM 1454 N N . GLY A 1 194 ? -13.144 -3.973 -2.999 1.00 97.94 194 GLY A N 1
ATOM 1455 C CA . GLY A 1 194 ? -14.134 -3.3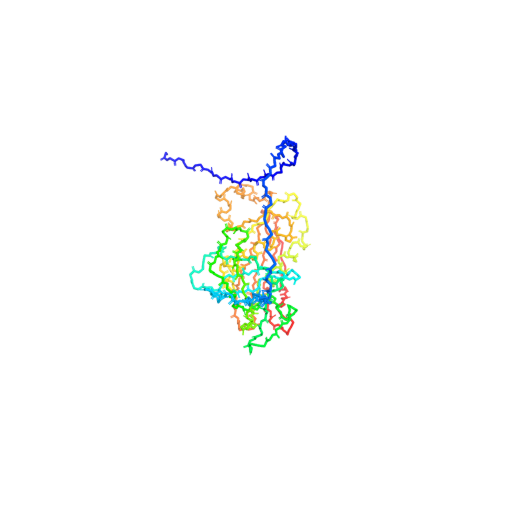90 -3.907 1.00 97.94 194 GLY A CA 1
ATOM 1456 C C . GLY A 1 194 ? -14.754 -2.097 -3.367 1.00 97.94 194 GLY A C 1
ATOM 1457 O O . GLY A 1 194 ? -15.938 -1.848 -3.586 1.00 97.94 194 GLY A O 1
ATOM 1458 N N . LEU A 1 195 ? -13.974 -1.304 -2.627 1.00 98.19 195 LEU A N 1
ATOM 1459 C CA . LEU A 1 195 ? -14.419 -0.082 -1.953 1.00 98.19 195 LEU A CA 1
ATOM 1460 C C . LEU A 1 195 ? -13.608 1.122 -2.426 1.00 98.19 195 LEU A C 1
ATOM 1462 O O . LEU A 1 195 ? -12.443 0.998 -2.805 1.00 98.19 195 LEU A O 1
ATOM 1466 N N . GLU A 1 196 ? -14.211 2.307 -2.350 1.00 98.12 196 GLU A N 1
ATOM 1467 C CA . GLU A 1 196 ? -13.467 3.547 -2.557 1.00 98.12 196 GLU A CA 1
ATOM 1468 C C . GLU A 1 196 ? -12.385 3.696 -1.486 1.00 98.12 196 GLU A C 1
ATOM 1470 O O . GLU A 1 196 ? -12.553 3.269 -0.342 1.00 98.12 196 GLU A O 1
ATOM 1475 N N . THR A 1 197 ? -11.271 4.335 -1.831 1.00 98.38 197 THR A N 1
ATOM 1476 C CA . THR A 1 197 ? -10.177 4.542 -0.882 1.00 98.38 197 THR A CA 1
ATOM 1477 C C . THR A 1 197 ? -9.751 5.986 -0.796 1.00 98.38 197 THR A C 1
ATOM 1479 O O . THR A 1 197 ? -9.754 6.701 -1.795 1.00 98.38 197 THR A O 1
ATOM 1482 N N . LEU A 1 198 ? -9.308 6.391 0.389 1.00 96.69 198 LEU A N 1
ATOM 1483 C CA . LEU A 1 198 ? -8.784 7.727 0.630 1.00 96.69 198 LEU A CA 1
ATOM 1484 C C . LEU A 1 198 ? -7.653 7.727 1.662 1.00 96.69 198 LEU A C 1
ATOM 1486 O O . LEU A 1 198 ? -7.512 6.817 2.479 1.00 96.69 198 LEU A O 1
ATOM 1490 N N . ARG A 1 199 ? -6.830 8.771 1.609 1.00 97.50 199 ARG A N 1
ATOM 1491 C CA . ARG A 1 199 ? -5.727 9.025 2.541 1.00 97.50 199 ARG A CA 1
ATOM 1492 C C . ARG A 1 199 ? -6.108 10.182 3.451 1.00 97.50 199 ARG A C 1
ATOM 1494 O O . ARG A 1 199 ? -6.664 11.170 2.978 1.00 97.50 199 ARG A O 1
ATOM 1501 N N . GLY A 1 200 ? -5.782 10.065 4.729 1.00 97.62 200 GLY A N 1
ATOM 1502 C CA . GLY A 1 200 ? -5.953 11.156 5.677 1.00 97.62 200 GLY A CA 1
ATOM 1503 C C . GLY A 1 200 ? -5.859 10.677 7.114 1.00 97.62 200 GLY A C 1
ATOM 1504 O O . GLY A 1 200 ? -6.242 9.553 7.440 1.00 97.62 200 GLY A O 1
ATOM 1505 N N . THR A 1 201 ? -5.351 11.552 7.967 1.00 98.12 201 THR A N 1
ATOM 1506 C CA . THR A 1 201 ? -5.452 11.422 9.417 1.00 98.12 201 THR A CA 1
ATOM 1507 C C . THR A 1 201 ? -6.900 11.593 9.861 1.00 98.12 201 THR A C 1
ATOM 1509 O O . THR A 1 201 ? -7.723 12.182 9.161 1.00 98.12 201 THR A O 1
ATOM 1512 N N . PHE A 1 202 ? -7.213 11.134 11.070 1.00 97.25 202 PHE A N 1
ATOM 1513 C CA . PHE A 1 202 ? -8.532 11.341 11.671 1.00 97.25 202 PHE A CA 1
ATOM 1514 C C . PHE A 1 202 ? -9.006 12.805 11.582 1.00 97.25 202 PHE A C 1
ATOM 1516 O O . PHE A 1 202 ? -10.141 13.079 11.195 1.00 97.25 202 PHE A O 1
ATOM 1523 N N . GLU A 1 203 ? -8.117 13.751 11.896 1.00 97.38 203 GLU A N 1
ATOM 1524 C CA . GLU A 1 203 ? -8.441 15.177 11.894 1.00 97.38 203 GLU A CA 1
ATOM 1525 C C . GLU A 1 203 ? -8.701 15.718 10.487 1.00 97.38 203 GLU A C 1
ATOM 1527 O O . GLU A 1 203 ? -9.682 16.429 10.285 1.00 97.38 203 GLU A O 1
ATOM 1532 N N . GLU A 1 204 ? -7.900 15.329 9.494 1.00 98.12 204 GLU A N 1
ATOM 1533 C CA . GLU A 1 204 ? -8.119 15.742 8.102 1.00 98.12 204 GLU A CA 1
ATOM 1534 C C . GLU A 1 204 ? -9.457 15.217 7.567 1.00 98.12 204 GLU A C 1
ATOM 1536 O O . GLU A 1 204 ? -10.190 15.939 6.893 1.00 98.12 204 GLU A O 1
ATOM 1541 N N . LEU A 1 205 ? -9.821 13.979 7.907 1.00 97.94 205 LEU A N 1
ATOM 1542 C CA . LEU A 1 205 ? -11.091 13.378 7.491 1.00 97.94 205 LEU A CA 1
ATOM 1543 C C . LEU A 1 205 ? -12.293 14.019 8.177 1.00 97.94 205 LEU A C 1
ATOM 1545 O O . LEU A 1 205 ? -13.343 14.194 7.553 1.00 97.94 205 LEU A O 1
ATOM 1549 N N . ARG A 1 206 ? -12.134 14.420 9.438 1.00 96.81 206 ARG A N 1
ATOM 1550 C CA . ARG A 1 206 ? -13.117 15.232 10.157 1.00 96.81 206 ARG A CA 1
ATOM 1551 C C . ARG A 1 206 ? -13.297 16.597 9.497 1.00 96.81 206 ARG A C 1
ATOM 1553 O O . ARG A 1 206 ? -14.423 17.030 9.281 1.00 96.81 206 ARG A O 1
ATOM 1560 N N . GLU A 1 207 ? -12.207 17.274 9.147 1.00 97.38 207 GLU A N 1
ATOM 1561 C CA . GLU A 1 207 ? -12.250 18.583 8.482 1.00 97.38 207 GLU A CA 1
ATOM 1562 C C . GLU A 1 207 ? -12.860 18.523 7.077 1.00 97.38 207 GLU A C 1
ATOM 1564 O O . GLU A 1 207 ? -13.559 19.450 6.664 1.00 97.38 207 GLU A O 1
ATOM 1569 N N . GLN A 1 208 ? -12.652 17.417 6.364 1.00 96.44 208 GLN A N 1
ATOM 1570 C CA . GLN A 1 208 ? -13.257 17.154 5.057 1.00 96.44 208 GLN A CA 1
ATOM 1571 C C . GLN A 1 208 ? -14.733 16.727 5.143 1.00 96.44 208 GLN A C 1
ATOM 1573 O O . GLN A 1 208 ? -15.397 16.620 4.113 1.00 96.44 208 GLN A O 1
ATOM 1578 N N . GLY A 1 209 ? -15.264 16.508 6.351 1.00 96.38 209 GLY A N 1
ATOM 1579 C CA . GLY A 1 209 ? -16.657 16.121 6.579 1.00 96.38 209 GLY A CA 1
ATOM 1580 C C . GLY A 1 209 ? -16.950 14.635 6.361 1.00 96.38 209 GLY A C 1
ATOM 1581 O O . GLY A 1 209 ? -18.116 14.262 6.271 1.00 96.38 209 GLY A O 1
ATOM 1582 N N . TYR A 1 210 ? -15.922 13.783 6.273 1.00 96.94 210 TYR A N 1
ATOM 1583 C CA . TYR A 1 210 ? -16.099 12.328 6.241 1.00 96.94 210 TYR A CA 1
ATOM 1584 C C . TYR A 1 210 ? -16.420 11.756 7.622 1.00 96.94 210 TYR A C 1
ATOM 1586 O O . TYR A 1 210 ? -17.200 10.811 7.724 1.00 96.94 210 TYR A O 1
ATOM 1594 N N . ILE A 1 211 ? -15.808 12.323 8.665 1.00 97.88 211 ILE A N 1
ATOM 1595 C CA . ILE A 1 211 ? -16.035 11.938 10.059 1.00 97.88 211 ILE A CA 1
ATOM 1596 C C . ILE A 1 211 ? -16.888 13.013 10.728 1.00 97.88 211 ILE A C 1
ATOM 1598 O O . ILE A 1 211 ? -16.493 14.181 10.788 1.00 97.88 211 ILE A O 1
ATOM 1602 N N . ASP A 1 212 ? -18.039 12.608 11.259 1.00 96.44 212 ASP A N 1
ATOM 1603 C CA . ASP A 1 212 ? -18.886 13.477 12.065 1.00 96.44 212 ASP A CA 1
ATOM 1604 C C . ASP A 1 212 ? -18.208 13.733 13.416 1.00 96.44 212 ASP A C 1
ATOM 1606 O O . ASP A 1 212 ? -17.884 12.807 14.163 1.00 96.44 212 ASP A O 1
ATOM 1610 N N . LYS A 1 213 ? -17.970 15.010 13.722 1.00 89.75 213 LYS A N 1
ATOM 1611 C CA . LYS A 1 213 ? -17.301 15.439 14.952 1.00 89.75 213 LYS A CA 1
ATOM 1612 C C . LYS A 1 213 ? -18.157 15.203 16.195 1.00 89.75 213 LYS A C 1
ATOM 1614 O O . LYS A 1 213 ? -17.609 14.866 17.241 1.00 89.75 213 LYS A O 1
ATOM 1619 N N . ASP A 1 214 ? -19.455 15.459 16.098 1.00 92.00 214 ASP A N 1
ATOM 1620 C CA . ASP A 1 214 ? -20.353 15.478 17.249 1.00 92.00 214 ASP A CA 1
ATOM 1621 C C . ASP A 1 214 ? -20.796 14.055 17.598 1.00 92.00 214 ASP A C 1
ATOM 1623 O O . ASP A 1 214 ? -20.866 13.699 18.774 1.00 92.00 214 ASP A O 1
ATOM 1627 N N . LEU A 1 215 ? -21.027 13.226 16.576 1.00 93.19 215 LEU A N 1
ATOM 1628 C CA . LEU A 1 215 ? -21.335 11.802 16.731 1.00 93.19 215 LEU A CA 1
ATOM 1629 C C . LEU A 1 215 ? -20.086 10.930 16.889 1.00 93.19 215 LEU A C 1
ATOM 1631 O O . LEU A 1 215 ? -20.203 9.768 17.270 1.00 93.19 215 LEU A O 1
ATOM 1635 N N . LEU A 1 216 ? -18.901 11.481 16.601 1.00 95.00 216 LEU A N 1
ATOM 1636 C CA . LEU A 1 216 ? -17.633 10.757 16.571 1.00 95.00 216 LEU A CA 1
ATOM 1637 C C . LEU A 1 216 ? -17.744 9.491 15.705 1.00 95.00 216 LEU A C 1
ATOM 1639 O O . LEU A 1 216 ? -17.409 8.395 16.144 1.00 95.00 216 LEU A O 1
ATOM 1643 N N . ALA A 1 217 ? -18.261 9.642 14.484 1.00 96.19 217 ALA A N 1
ATOM 1644 C CA . ALA A 1 217 ? -18.663 8.524 13.635 1.00 96.19 217 ALA A CA 1
ATOM 1645 C C . ALA A 1 217 ? -18.213 8.703 12.182 1.00 96.19 217 ALA A C 1
ATOM 1647 O O . ALA A 1 217 ? -18.364 9.772 11.591 1.00 96.19 217 ALA A O 1
ATOM 1648 N N . PHE A 1 218 ? -17.713 7.624 11.583 1.00 97.25 218 PHE A N 1
ATOM 1649 C CA . PHE A 1 218 ? -17.498 7.493 10.147 1.00 97.25 218 PHE A CA 1
ATOM 1650 C C . PHE A 1 218 ? -18.544 6.542 9.569 1.00 97.25 218 PHE A C 1
ATOM 1652 O O . PHE A 1 218 ? -18.276 5.382 9.275 1.00 97.25 218 PHE A O 1
ATOM 1659 N N . GLU A 1 219 ? -19.774 7.032 9.423 1.00 93.44 2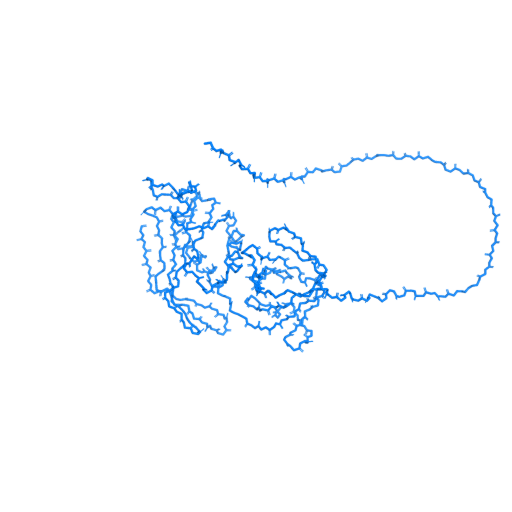19 GLU A N 1
ATOM 1660 C CA . GLU A 1 219 ? -20.947 6.192 9.132 1.00 93.44 219 GLU A CA 1
ATOM 1661 C C . GLU A 1 219 ? -20.767 5.273 7.915 1.00 93.44 219 GLU A C 1
ATOM 1663 O O . GLU A 1 219 ? -21.201 4.120 7.934 1.00 93.44 219 GLU A O 1
ATOM 1668 N N . THR A 1 220 ? -20.086 5.784 6.885 1.00 96.06 220 THR A N 1
ATOM 1669 C CA . THR A 1 220 ? -19.894 5.132 5.581 1.00 96.06 220 THR A CA 1
ATOM 1670 C C . THR A 1 220 ? -18.462 4.654 5.344 1.00 96.06 220 THR A C 1
ATOM 1672 O O . THR A 1 220 ? -18.112 4.333 4.205 1.00 96.06 220 THR A O 1
ATOM 1675 N N . GLY A 1 221 ? -17.612 4.599 6.374 1.00 97.31 221 GLY A N 1
ATOM 1676 C CA . GLY A 1 221 ? -16.222 4.210 6.176 1.00 97.31 221 GLY A CA 1
ATOM 1677 C C . GLY A 1 221 ? -15.513 3.621 7.383 1.00 97.31 221 GLY A C 1
ATOM 1678 O O . GLY A 1 221 ? -16.030 3.559 8.493 1.00 97.31 221 GLY A O 1
ATOM 1679 N N . LEU A 1 222 ? -14.293 3.164 7.122 1.00 98.19 222 LEU A N 1
ATOM 1680 C CA . LEU A 1 222 ? -13.370 2.641 8.121 1.00 98.19 222 LEU A CA 1
ATOM 1681 C C . LEU A 1 222 ? -12.035 3.350 7.987 1.00 98.19 222 LEU A C 1
ATOM 1683 O O . LEU A 1 222 ? -11.464 3.366 6.901 1.00 98.19 222 LEU A O 1
ATOM 1687 N N . LEU A 1 223 ? -11.519 3.892 9.084 1.00 98.56 223 LEU A N 1
ATOM 1688 C CA . LEU A 1 223 ? -10.168 4.426 9.151 1.00 98.56 223 LEU A CA 1
ATOM 1689 C C . LEU A 1 223 ? -9.206 3.353 9.658 1.00 98.56 223 LEU A C 1
ATOM 1691 O O . LEU A 1 223 ? -9.279 2.925 10.810 1.00 98.56 223 LEU A O 1
ATOM 1695 N N . TYR A 1 224 ? -8.271 2.966 8.804 1.00 98.69 224 TYR A N 1
ATOM 1696 C CA . TYR A 1 224 ? -7.114 2.168 9.164 1.00 98.69 224 TYR A CA 1
ATOM 1697 C C . TYR A 1 224 ? -5.964 3.082 9.567 1.00 98.69 224 TYR A C 1
ATOM 1699 O O . TYR A 1 224 ? -5.679 4.071 8.892 1.00 98.69 224 TYR A O 1
ATOM 1707 N N . THR A 1 225 ? -5.279 2.749 10.657 1.00 98.81 225 THR A N 1
ATOM 1708 C CA . THR A 1 225 ? -4.026 3.411 11.038 1.00 98.81 225 THR A CA 1
ATOM 1709 C C . THR A 1 225 ? -2.965 2.368 11.327 1.00 98.81 225 THR A C 1
ATOM 1711 O O . THR A 1 225 ? -3.259 1.385 12.004 1.00 98.81 225 THR A O 1
ATOM 1714 N N . ILE A 1 226 ? -1.749 2.597 10.834 1.00 98.75 226 ILE A N 1
ATOM 1715 C CA . ILE A 1 226 ? -0.563 1.791 11.141 1.00 98.75 226 ILE A CA 1
ATOM 1716 C C . ILE A 1 226 ? 0.505 2.713 11.724 1.00 98.75 226 ILE A C 1
ATOM 1718 O O . ILE A 1 226 ? 0.792 3.771 11.160 1.00 98.75 226 ILE A O 1
ATOM 1722 N N . GLU A 1 227 ? 1.088 2.309 12.849 1.00 98.69 227 GLU A N 1
ATOM 1723 C CA . GLU A 1 227 ? 2.096 3.085 13.564 1.00 98.69 227 GLU A CA 1
ATOM 1724 C C . GLU A 1 227 ? 3.269 2.200 13.999 1.00 98.69 227 GLU A C 1
ATOM 1726 O O . GLU A 1 227 ? 3.146 1.380 14.907 1.00 98.69 227 GLU A O 1
ATOM 1731 N N . VAL A 1 228 ? 4.426 2.384 13.367 1.00 98.62 228 VAL A N 1
ATOM 1732 C CA . VAL A 1 228 ? 5.685 1.730 13.729 1.00 98.62 228 VAL A CA 1
ATOM 1733 C C . VAL A 1 228 ? 6.222 2.352 15.015 1.00 98.62 228 VAL A C 1
ATOM 1735 O O . VAL A 1 228 ? 6.400 3.564 15.114 1.00 98.62 228 VAL A O 1
ATOM 1738 N N . LYS A 1 229 ? 6.501 1.506 16.005 1.00 98.31 229 LYS A N 1
ATOM 1739 C CA . LYS A 1 229 ? 6.988 1.889 17.337 1.00 98.31 229 LYS A CA 1
ATOM 1740 C C . LYS A 1 229 ? 8.501 1.766 17.460 1.00 98.31 229 LYS A C 1
ATOM 1742 O O . LYS A 1 229 ? 9.142 2.595 18.099 1.00 98.31 229 LYS A O 1
ATOM 1747 N N . SER A 1 230 ? 9.073 0.735 16.849 1.00 96.94 230 SER A N 1
ATOM 1748 C CA . SER A 1 230 ? 10.517 0.507 16.809 1.00 96.94 230 SER A CA 1
ATOM 1749 C C . SER A 1 230 ? 10.875 -0.321 15.589 1.00 96.94 230 SER A C 1
ATOM 1751 O O . SER A 1 230 ? 10.079 -1.153 15.165 1.00 96.94 230 SER A O 1
ATOM 1753 N N . GLN A 1 231 ? 12.078 -0.133 15.059 1.00 93.69 231 GLN A N 1
ATOM 1754 C CA . GLN A 1 231 ? 12.556 -0.848 13.883 1.00 93.69 231 GLN A CA 1
ATOM 1755 C C . GLN A 1 231 ? 14.004 -1.295 14.080 1.00 93.69 231 GLN A C 1
ATOM 1757 O O . GLN A 1 231 ? 14.847 -0.528 14.542 1.00 93.69 231 GLN A O 1
ATOM 1762 N N . GLU A 1 232 ? 14.256 -2.544 13.716 1.00 92.56 232 GLU A N 1
ATOM 1763 C CA . GLU A 1 232 ? 15.557 -3.195 13.613 1.00 92.56 232 GLU A CA 1
ATOM 1764 C C . GLU A 1 232 ? 15.770 -3.643 12.154 1.00 92.56 232 GLU A C 1
ATOM 1766 O O . GLU A 1 232 ? 14.922 -3.396 11.295 1.00 92.56 232 GLU A O 1
ATOM 1771 N N . GLU A 1 233 ? 16.903 -4.282 11.855 1.00 85.88 233 GLU A N 1
ATOM 1772 C CA . GLU A 1 233 ? 17.253 -4.707 10.489 1.00 85.88 233 GLU A CA 1
ATOM 1773 C C . GLU A 1 233 ? 16.239 -5.710 9.907 1.00 85.88 233 GLU A C 1
ATOM 1775 O O . GLU A 1 233 ? 15.672 -5.468 8.847 1.00 85.88 233 GLU A O 1
ATOM 1780 N N . ASP A 1 234 ? 15.938 -6.784 10.644 1.00 92.62 234 ASP A N 1
ATOM 1781 C CA . ASP A 1 234 ? 15.064 -7.878 10.184 1.00 92.62 234 ASP A CA 1
ATOM 1782 C C . ASP A 1 234 ? 13.740 -7.977 10.968 1.00 92.62 234 ASP A C 1
ATOM 1784 O O . ASP A 1 234 ? 13.020 -8.983 10.900 1.00 92.62 234 ASP A O 1
ATOM 1788 N N . SER A 1 235 ? 13.412 -6.961 11.771 1.00 96.75 235 SER A N 1
ATOM 1789 C CA . SER A 1 235 ? 12.177 -6.940 12.555 1.00 96.75 235 SER A CA 1
ATOM 1790 C C . SER A 1 235 ? 11.727 -5.532 12.922 1.00 96.75 235 SER A C 1
ATOM 1792 O O . SER A 1 235 ? 12.526 -4.602 12.972 1.00 96.75 235 SER A O 1
ATOM 1794 N N . PHE A 1 236 ? 10.438 -5.359 13.198 1.00 98.38 236 PHE A N 1
ATOM 1795 C CA . PHE A 1 236 ? 9.919 -4.110 13.749 1.00 98.38 236 PHE A CA 1
ATOM 1796 C C . PHE A 1 236 ? 8.655 -4.352 14.570 1.00 98.38 236 PHE A C 1
ATOM 1798 O O . PHE A 1 236 ? 7.963 -5.359 14.403 1.00 98.38 236 PHE A O 1
ATOM 1805 N N . VAL A 1 237 ? 8.363 -3.419 15.472 1.00 98.62 237 VAL A N 1
ATOM 1806 C CA . VAL A 1 237 ? 7.143 -3.417 16.280 1.00 98.62 237 VAL A CA 1
ATOM 1807 C C . VAL A 1 237 ? 6.216 -2.334 15.761 1.00 98.62 237 VAL A C 1
ATOM 1809 O O . VAL A 1 237 ? 6.660 -1.214 15.508 1.00 98.62 237 VAL A O 1
ATOM 1812 N N . PHE A 1 238 ? 4.935 -2.649 15.615 1.00 98.81 238 PHE A N 1
ATOM 1813 C CA . PHE A 1 238 ? 3.924 -1.703 15.165 1.00 98.81 238 PHE A CA 1
ATOM 1814 C C . PHE A 1 238 ? 2.582 -1.936 15.860 1.00 98.81 238 PHE A C 1
ATOM 1816 O O . PHE A 1 238 ? 2.279 -3.039 16.311 1.00 98.81 238 PHE A O 1
ATOM 1823 N N . ASP A 1 239 ? 1.765 -0.892 15.894 1.00 98.81 239 ASP A N 1
ATOM 1824 C CA . ASP A 1 239 ? 0.344 -0.987 16.197 1.00 98.81 239 ASP A CA 1
ATOM 1825 C C . ASP A 1 239 ? -0.451 -0.820 14.903 1.00 98.81 239 ASP A C 1
ATOM 1827 O O . ASP A 1 239 ? -0.059 -0.071 14.002 1.00 98.81 239 ASP A O 1
ATOM 1831 N N . ALA A 1 240 ? -1.589 -1.498 14.817 1.00 98.69 240 ALA A N 1
ATOM 1832 C CA . ALA A 1 240 ? -2.543 -1.312 13.739 1.00 98.69 240 ALA A CA 1
ATOM 1833 C C . ALA A 1 240 ? -3.957 -1.228 14.308 1.00 98.69 240 ALA A C 1
ATOM 1835 O O . ALA A 1 240 ? -4.312 -1.955 15.233 1.00 98.69 240 ALA A O 1
ATOM 1836 N N . ARG A 1 241 ? -4.785 -0.347 13.756 1.00 97.88 241 ARG A N 1
ATOM 1837 C CA . ARG A 1 241 ? -6.182 -0.205 14.181 1.00 97.88 241 ARG A CA 1
ATOM 1838 C C . ARG A 1 241 ? -7.117 -0.055 13.000 1.00 97.88 241 ARG A C 1
ATOM 1840 O O . ARG A 1 241 ? -6.739 0.518 11.980 1.00 97.88 241 ARG A O 1
ATOM 1847 N N . LYS A 1 242 ? -8.348 -0.515 13.197 1.00 96.69 242 LYS A N 1
ATOM 1848 C CA . LYS A 1 242 ? -9.512 -0.253 12.354 1.00 96.69 242 LYS A CA 1
ATOM 1849 C C . LYS A 1 242 ? -10.529 0.505 13.196 1.00 96.69 242 LYS A C 1
ATOM 1851 O O . LYS A 1 242 ? -10.954 0.004 14.233 1.00 96.69 242 LYS A O 1
ATOM 1856 N N . TRP A 1 243 ? -10.905 1.700 12.765 1.00 97.81 243 TRP A N 1
ATOM 1857 C CA . TRP A 1 243 ? -11.794 2.595 13.497 1.00 97.81 243 TRP A CA 1
ATOM 1858 C C . TRP A 1 243 ? -13.008 2.964 12.643 1.00 97.81 243 TRP A C 1
ATOM 1860 O O . TRP A 1 243 ? -12.856 3.359 11.488 1.00 97.81 243 TRP A O 1
ATOM 1870 N N . ARG A 1 244 ? -14.205 2.849 13.217 1.00 96.19 244 ARG A N 1
ATOM 1871 C CA . ARG A 1 244 ? -15.475 3.269 12.612 1.00 96.19 244 ARG A CA 1
ATOM 1872 C C . ARG A 1 244 ? -16.124 4.420 13.372 1.00 96.19 244 ARG A C 1
ATOM 1874 O O . ARG A 1 244 ? -16.734 5.290 12.760 1.00 96.19 244 ARG A O 1
ATOM 1881 N N . GLY A 1 245 ? -16.044 4.399 14.696 1.00 94.94 245 GLY A N 1
ATOM 1882 C CA . GLY A 1 245 ? -16.772 5.323 15.555 1.00 94.94 245 GLY A CA 1
ATOM 1883 C C . GLY A 1 245 ? -16.245 5.313 16.984 1.00 94.94 245 GLY A C 1
ATOM 1884 O O . GLY A 1 245 ? -15.367 4.518 17.322 1.00 94.94 245 GLY A O 1
ATOM 1885 N N . GLY A 1 246 ? -16.768 6.205 17.825 1.00 91.12 246 GLY A N 1
ATOM 1886 C CA . GLY A 1 246 ? -16.377 6.329 19.232 1.00 91.12 246 GLY A CA 1
ATOM 1887 C C . GLY A 1 246 ? -16.505 5.042 20.054 1.00 91.12 246 GLY A C 1
ATOM 1888 O O . GLY A 1 246 ? -15.757 4.873 21.010 1.00 91.12 246 GLY A O 1
ATOM 1889 N N . ASP A 1 247 ? -17.414 4.153 19.661 1.00 88.81 247 ASP A N 1
ATOM 1890 C CA . ASP A 1 247 ? -17.735 2.853 20.268 1.00 88.81 247 ASP A CA 1
ATOM 1891 C C . ASP A 1 247 ? -17.488 1.670 19.311 1.00 88.81 247 ASP A C 1
ATOM 1893 O O . ASP A 1 247 ? -18.039 0.581 19.483 1.00 88.81 247 ASP A O 1
ATOM 1897 N N . GLY A 1 248 ? -16.730 1.914 18.240 1.00 93.44 248 GLY A N 1
ATOM 1898 C CA . GLY A 1 248 ? -16.511 0.943 17.180 1.00 93.44 248 GLY A CA 1
ATOM 1899 C C . GLY A 1 248 ? -15.083 0.990 16.681 1.00 93.44 248 GLY A C 1
ATOM 1900 O O . GLY A 1 248 ? -14.818 1.538 15.605 1.00 93.44 248 GLY A O 1
ATOM 1901 N N . ALA A 1 249 ? -14.158 0.413 17.446 1.00 95.75 249 ALA A N 1
ATOM 1902 C CA . ALA A 1 249 ? -12.770 0.277 17.026 1.00 95.75 249 ALA A CA 1
ATOM 1903 C C . ALA A 1 249 ? -12.131 -1.040 17.472 1.00 95.75 249 ALA A C 1
ATOM 1905 O O . ALA A 1 249 ? -12.389 -1.541 18.563 1.00 95.75 249 ALA A O 1
ATOM 1906 N N . TYR A 1 250 ? -11.230 -1.559 16.637 1.00 97.81 250 TYR A N 1
ATOM 1907 C CA . TYR A 1 250 ? -10.425 -2.740 16.933 1.00 97.81 250 TYR A CA 1
ATOM 1908 C C . TYR A 1 250 ? -8.939 -2.429 16.778 1.00 97.81 250 TYR A C 1
ATOM 1910 O O . TYR A 1 250 ? -8.532 -1.774 15.811 1.00 97.81 250 TYR A O 1
ATOM 1918 N N . TYR A 1 251 ? -8.130 -2.925 17.710 1.00 97.94 251 TYR A N 1
ATOM 1919 C CA . TYR A 1 251 ? -6.702 -2.648 17.792 1.00 97.94 251 TYR A CA 1
ATOM 1920 C C . TYR A 1 251 ? -5.908 -3.947 17.836 1.00 97.94 251 TYR A C 1
ATOM 1922 O O . TYR A 1 251 ? -6.160 -4.805 18.679 1.00 97.94 251 TYR A O 1
ATOM 1930 N N . PHE A 1 252 ? -4.893 -4.038 16.987 1.00 98.56 252 PHE A N 1
ATOM 1931 C CA . PHE A 1 252 ? -3.760 -4.927 17.177 1.00 98.56 252 PHE A CA 1
ATOM 1932 C C . PHE A 1 252 ? -2.606 -4.114 17.771 1.00 98.56 252 PHE A C 1
ATOM 1934 O O . PHE A 1 252 ? -2.132 -3.151 17.168 1.00 98.56 252 PHE A O 1
ATOM 1941 N N . LEU A 1 253 ? -2.171 -4.497 18.967 1.00 98.38 253 LEU A N 1
ATOM 1942 C CA . LEU A 1 253 ? -1.176 -3.792 19.769 1.00 98.38 253 LEU A CA 1
ATOM 1943 C C . LEU A 1 253 ? 0.120 -4.594 19.852 1.00 98.38 253 LEU A C 1
ATOM 1945 O O . LEU A 1 253 ? 0.098 -5.822 19.984 1.00 98.38 253 LEU A O 1
ATOM 1949 N N . ASN A 1 254 ? 1.251 -3.891 19.841 1.00 98.12 254 ASN A N 1
ATOM 1950 C CA . ASN A 1 254 ? 2.596 -4.455 19.942 1.00 98.12 254 ASN A CA 1
ATOM 1951 C C . ASN A 1 254 ? 2.814 -5.620 18.961 1.00 98.12 254 ASN A C 1
ATOM 1953 O O . ASN A 1 254 ? 3.378 -6.659 19.319 1.00 98.12 254 ASN A O 1
ATOM 1957 N N . CYS A 1 255 ? 2.328 -5.475 17.727 1.00 98.69 255 CYS A N 1
ATOM 1958 C CA . CYS A 1 255 ? 2.562 -6.463 16.687 1.00 98.69 255 CYS A CA 1
ATOM 1959 C C . CYS A 1 255 ? 4.051 -6.526 16.389 1.00 98.69 255 CYS A C 1
ATOM 1961 O O . CYS A 1 255 ? 4.689 -5.497 16.200 1.00 98.69 255 CYS A O 1
ATOM 1963 N N . THR A 1 256 ? 4.603 -7.731 16.321 1.00 98.44 256 THR A N 1
ATOM 1964 C CA . THR A 1 256 ? 6.007 -7.937 15.959 1.00 98.44 256 THR A CA 1
ATOM 1965 C C . THR A 1 256 ? 6.070 -8.493 14.548 1.00 98.44 256 THR A C 1
ATOM 1967 O O . THR A 1 256 ? 5.664 -9.633 14.330 1.00 98.44 256 THR A O 1
ATOM 1970 N N . ALA A 1 257 ? 6.577 -7.699 13.609 1.00 98.38 257 ALA A N 1
ATOM 1971 C CA . ALA A 1 257 ? 6.904 -8.127 12.257 1.00 98.38 257 ALA A CA 1
ATOM 1972 C C . ALA A 1 257 ? 8.325 -8.698 12.212 1.00 98.38 257 ALA A C 1
ATOM 1974 O O . ALA A 1 257 ? 9.240 -8.116 12.794 1.00 98.38 257 ALA A O 1
ATOM 1975 N N . LYS A 1 258 ? 8.521 -9.820 11.517 1.00 97.00 258 LYS A N 1
ATOM 1976 C CA . LYS A 1 258 ? 9.832 -10.447 11.310 1.00 97.00 258 LYS A CA 1
ATOM 1977 C C . LYS A 1 258 ? 10.002 -10.907 9.873 1.00 97.00 258 LYS A C 1
ATOM 1979 O O . LYS A 1 258 ? 9.088 -11.510 9.299 1.00 97.00 258 LYS A O 1
ATOM 1984 N N . LYS A 1 259 ? 11.200 -10.686 9.339 1.00 93.88 259 LYS A N 1
ATOM 1985 C CA . LYS A 1 259 ? 11.617 -11.201 8.039 1.00 93.88 259 LYS A CA 1
ATOM 1986 C C . LYS A 1 259 ? 11.956 -12.687 8.152 1.00 93.88 259 LYS A C 1
ATOM 1988 O O . LYS A 1 259 ? 12.824 -13.093 8.924 1.00 93.88 259 LYS A O 1
ATOM 1993 N N . GLY A 1 260 ? 11.221 -13.511 7.415 1.00 89.25 260 GLY A N 1
ATOM 1994 C CA . GLY A 1 260 ? 11.462 -14.943 7.272 1.00 89.25 260 GLY A CA 1
ATOM 1995 C C . GLY A 1 260 ? 12.019 -15.290 5.893 1.00 89.25 260 GLY A C 1
ATOM 1996 O O . GLY A 1 260 ? 12.175 -14.433 5.028 1.00 89.25 260 GLY A O 1
ATOM 1997 N N . LYS A 1 261 ? 12.283 -16.583 5.671 1.00 85.00 261 LYS A N 1
ATOM 1998 C CA . LYS A 1 261 ? 12.722 -17.098 4.359 1.00 85.00 261 LYS A CA 1
ATOM 1999 C C . LYS A 1 261 ? 11.658 -16.936 3.273 1.00 85.00 261 LYS A C 1
ATOM 2001 O O . LYS A 1 261 ? 12.003 -16.746 2.116 1.00 85.00 261 LYS A O 1
ATOM 2006 N N . ASP A 1 262 ? 10.392 -17.009 3.674 1.00 83.06 262 ASP A N 1
ATOM 2007 C CA . ASP A 1 262 ? 9.231 -16.965 2.781 1.00 83.06 262 ASP A CA 1
ATOM 2008 C C . ASP A 1 262 ? 8.583 -15.567 2.735 1.00 83.06 262 ASP A C 1
ATOM 2010 O O . ASP A 1 262 ? 7.464 -15.416 2.252 1.00 83.06 262 ASP A O 1
ATOM 2014 N N . GLY A 1 263 ? 9.272 -14.545 3.258 1.00 88.31 263 GLY A N 1
ATOM 2015 C CA . GLY A 1 263 ? 8.785 -13.168 3.340 1.00 88.31 263 GLY A CA 1
ATOM 2016 C C . GLY A 1 263 ? 8.504 -12.701 4.767 1.00 88.31 263 GLY A C 1
ATOM 2017 O O . GLY A 1 263 ? 8.905 -13.325 5.755 1.00 88.31 263 GLY A O 1
ATOM 2018 N N . TRP A 1 264 ? 7.838 -11.554 4.876 1.00 94.56 264 TRP A N 1
ATOM 2019 C CA . TRP A 1 264 ? 7.501 -10.943 6.156 1.00 94.56 264 TRP A CA 1
ATOM 2020 C C . TRP A 1 264 ? 6.290 -11.621 6.793 1.00 94.56 264 TRP A C 1
ATOM 2022 O O . TRP A 1 264 ? 5.278 -11.877 6.148 1.00 94.56 264 TRP A O 1
ATOM 2032 N N . THR A 1 265 ? 6.381 -11.869 8.094 1.00 96.75 265 THR A N 1
ATOM 2033 C CA . THR A 1 265 ? 5.267 -12.363 8.914 1.00 96.75 265 THR A CA 1
ATOM 2034 C C . THR A 1 265 ? 5.116 -11.478 10.138 1.00 96.75 265 THR A C 1
ATOM 2036 O O . THR A 1 265 ? 6.058 -10.776 10.508 1.00 96.75 265 THR A O 1
ATOM 2039 N N . TYR A 1 266 ? 3.952 -11.502 10.785 1.00 98.31 266 TYR A N 1
ATOM 2040 C CA . TYR A 1 266 ? 3.769 -10.811 12.055 1.00 98.31 266 TYR A CA 1
ATOM 2041 C C . TYR A 1 266 ? 3.011 -11.658 13.071 1.00 98.31 266 TYR A C 1
ATOM 2043 O O . TYR A 1 266 ? 2.268 -12.575 12.725 1.00 98.31 266 TYR A O 1
ATOM 2051 N N . THR A 1 267 ? 3.201 -11.324 14.343 1.00 98.38 267 THR A N 1
ATOM 2052 C CA . THR A 1 267 ? 2.431 -11.866 15.465 1.00 98.38 267 THR A CA 1
ATOM 2053 C C . THR A 1 267 ? 1.821 -10.726 16.261 1.00 98.38 267 THR A C 1
ATOM 2055 O O . THR A 1 267 ? 2.506 -9.735 16.524 1.00 98.38 267 THR A O 1
ATOM 2058 N N . ILE A 1 268 ? 0.567 -10.875 16.679 1.00 98.50 268 ILE A N 1
ATOM 2059 C CA . ILE A 1 268 ? -0.135 -9.884 17.502 1.00 98.50 268 ILE A CA 1
ATOM 2060 C C . ILE A 1 268 ? 0.326 -10.026 18.959 1.00 98.50 268 ILE A C 1
ATOM 2062 O O . ILE A 1 268 ? 0.298 -11.126 19.512 1.00 98.50 268 ILE A O 1
ATOM 2066 N N . GLY A 1 269 ? 0.770 -8.925 19.574 1.00 97.81 269 GLY A N 1
ATOM 2067 C CA . GLY A 1 269 ? 1.184 -8.902 20.982 1.00 97.81 269 GLY A CA 1
ATOM 2068 C C . GLY A 1 269 ? 0.006 -8.755 21.949 1.00 97.81 269 GLY A C 1
ATOM 2069 O O . GLY A 1 269 ? 0.032 -9.301 23.051 1.00 97.81 269 GLY A O 1
ATOM 2070 N N . GLY A 1 270 ? -1.040 -8.046 21.528 1.00 97.50 270 GLY A N 1
ATOM 2071 C CA . GLY A 1 270 ? -2.307 -7.935 22.238 1.00 97.50 270 GLY A CA 1
ATOM 2072 C C . GLY A 1 270 ? -3.408 -7.363 21.352 1.00 97.50 270 GLY A C 1
ATOM 2073 O O . GLY A 1 270 ? -3.136 -6.730 20.335 1.00 97.50 270 GLY A O 1
ATOM 2074 N N . GLU A 1 271 ? -4.652 -7.575 21.760 1.00 97.44 271 GLU A N 1
ATOM 2075 C CA . GLU A 1 271 ? -5.839 -7.069 21.071 1.00 97.44 271 GLU A CA 1
ATOM 2076 C C . GLU A 1 271 ? -6.653 -6.199 22.029 1.00 97.44 271 GLU A C 1
ATOM 2078 O O . GLU A 1 271 ? -6.699 -6.463 23.235 1.00 97.44 271 GLU A O 1
ATOM 2083 N N . ALA A 1 272 ? -7.287 -5.154 21.503 1.00 95.69 272 ALA A N 1
ATOM 2084 C CA . ALA A 1 272 ? -8.207 -4.315 22.262 1.00 95.69 272 ALA A CA 1
ATOM 2085 C C . ALA A 1 272 ? -9.402 -3.895 21.403 1.00 95.69 272 ALA A C 1
ATOM 2087 O O . ALA A 1 272 ? -9.315 -3.847 20.175 1.00 95.69 272 ALA A O 1
ATOM 2088 N N . ILE A 1 273 ? -10.507 -3.576 22.074 1.00 93.50 273 ILE A N 1
ATOM 2089 C CA . ILE A 1 273 ? -11.751 -3.084 21.476 1.00 93.50 273 ILE A CA 1
ATOM 2090 C C . ILE A 1 273 ? -12.147 -1.815 22.230 1.00 93.50 273 ILE A C 1
ATOM 2092 O O . ILE A 1 273 ? -11.961 -1.750 23.450 1.00 93.50 273 ILE A O 1
ATOM 2096 N N . SER A 1 274 ? -12.671 -0.829 21.507 1.00 86.31 274 SER A N 1
ATOM 2097 C CA . SER A 1 274 ? -13.330 0.352 22.072 1.00 86.31 274 SER A CA 1
ATOM 2098 C C . SER A 1 274 ? -14.744 0.468 21.549 1.00 86.31 274 SER A C 1
ATOM 2100 O O . SER A 1 274 ? -14.942 0.113 20.365 1.00 86.31 274 SER A O 1
#

Nearest PDB structures (foldseek):
  6ke3-assembly4_G  TM=3.616E-01  e=3.810E-01  Homo sapiens
  8gs5-assembly2_O  TM=3.762E-01  e=1.060E+00  Homo sapiens
  8grb-assembly3_K  TM=3.977E-01  e=2.317E+00  Homo sapiens
  5grh-assembly1_A  TM=3.589E-01  e=1.935E+00  Homo sapiens
  6kdf-assembly5_I  TM=3.828E-01  e=4.492E+00  Homo sapiens

Foldseek 3Di:
DDDDDDDDDDDDDDDDDDDDDDDDDDDDDDDDDDDDDDDDDPPPPPPPQDQQPDKWKWFFQDDDPQKTKTFGPDDPDDLQQIEIDGRVVAFEAEQVRHTDDSVVDDGQWIKIWRANPDWAPDRNIYTHGTRHIYTNDRGANVLVQVLVVVVVQCPPDVVLVPQAQEEEEECVQPPVDDSRSVSSSQVVNCVVVVHHYYYDDPVVCVVVVCAPPVQQFNPHYKYKYKHWDADDDFKTWIKIKIDGGPQFIKIQHRKIWGQDPVHIDIDGPDIDGD

pLDDT: mean 84.84, std 23.66, range [27.81, 98.81]

Radius of gyration: 26.6 Å; Cα contacts (8 Å, |Δi|>4): 505; chains: 1; bounding box: 48×53×95 Å

Mean predicted aligned error: 10.99 Å

Secondary structure (DSSP, 8-state):
----------------------------------------------------SEEEEEEEEEEETTEEEEEE-STT--TT-EEEEE-TT-EEE-TTS-EE-GGG--TT-EEEEEE-S-EE-SSSBEESS--EEEEEE----HHHHHHHHHHHHHHH-SGGGTT--EEEEE-TT-TTS-HHHHHHHHHHHHHHHT-EEEE--HHHHHHTTSSBTTTTB-TTEEEEEEEEEEE-SSEEEEEEEEEEETTEEEEEEEEEEEEETTEEEEE-SEEEE-

Solvent-accessible surface area (backbone atoms only — not comparable to full-atom values): 15985 Å² total; per-residue (Å²): 139,82,89,83,80,88,85,85,86,83,86,88,85,87,84,84,90,88,82,90,81,90,90,88,82,91,90,90,89,82,89,84,89,84,87,81,80,87,76,90,75,86,79,73,77,72,80,71,74,69,75,48,69,31,74,46,48,27,31,30,67,40,79,54,96,52,30,32,41,29,17,50,64,50,90,86,59,53,50,78,42,23,31,50,44,76,47,70,94,43,50,36,22,36,70,84,70,43,84,45,59,75,87,74,63,51,62,14,23,32,31,39,40,26,15,52,68,46,71,45,92,52,91,60,20,36,70,37,65,67,54,34,37,34,39,64,47,86,45,78,42,56,56,55,41,50,51,50,52,51,54,50,59,52,60,76,49,56,77,77,58,59,80,51,55,31,43,33,38,26,53,84,42,37,80,91,46,55,59,14,45,50,42,46,43,47,55,51,48,20,65,75,71,74,32,48,63,49,78,43,47,74,65,56,32,35,74,73,63,62,26,42,79,90,76,37,30,24,77,46,30,38,41,35,38,38,35,62,75,46,77,58,96,60,33,35,33,28,35,39,35,42,35,31,33,76,74,37,30,42,36,39,33,62,22,42,38,38,64,50,95,93,45,61,48,72,46,76,64,41,77,51,76,67

Sequence (274 aa):
MKRVFSLIIAMLLIFTMTACSQPDTVKPGSAAVNEGSSAADDNMSTDKGQDPGAVMRVKVMNMDSSSFLAASMEEGANAADIYRINAEKIKLFDKNSVSADIDELKTGMIVDIHYDGAVMESFPMQLGGIGSIHIREEGDDIAGLYMQVIKDLYKVDPGLNSDIQRLAFDLNGAPNLTETEKTALVYLAGNEFGLETLRGTFEELREQGYIDKDLLAFETGLLYTIEVKSQEEDSFVFDARKWRGGDGAYYFLNCTAKKGKDGWTYTIGGEAIS